Protein 7RGE (pdb70)

Foldseek 3Di:
DADADDPVRLVVCLVPLVPDALLVLVVVPVVPDPQEAAEDLQALLSLLNLVSCLVDPAHEYEHQCALQFDPLSVVLVVVCCPPRVGNYHYFYQPPDDHPVSVCVVPNPPCCPVPVVVSCCRRPVVRVVVVCVVSVHHEYEYSDEDDCQDGQWDADVPPRYIYGYSRNHDDPVVSVVSCVVVVGDGRCVVVVVFDDGDGPVDGD

Organism: Candidozyma auris (NCBI:txid498019)

Secondary structure (DSSP, 8-state):
------HHHHHHHHHHGGGS-HHHHHHHHHHH-SSEEEE----HHHHHHHHHHHHSS---EEEE--S-B-HHHHHHHHHHHHHT---EEEE-STT--SHHHHHHHH-TTHHHH-HHHHHIIIIIHHHHHHHHHTT--EEE----------SEEE-TTT-PEEE-TTTT--HHHHHHHHHHTT----GGGGGT-SS--BTTS--

Radius of gyration: 17.3 Å; Cα contacts (8 Å, |Δi|>4): 300; chains: 1; bounding box: 38×50×32 Å

Solvent-accessible surface area: 10874 Å² total; per-residue (Å²): 123,69,54,111,32,59,112,137,85,17,74,112,15,37,169,49,3,60,144,56,46,12,80,78,0,5,145,57,0,37,128,57,13,67,70,20,24,1,29,20,55,4,37,17,14,4,0,0,0,6,5,3,7,57,130,70,128,116,14,46,0,3,3,26,12,0,13,2,14,21,90,49,2,56,62,3,17,148,110,0,46,68,74,43,143,33,74,44,47,73,24,66,3,129,69,5,116,29,54,116,84,2,25,180,122,52,35,116,40,10,50,136,87,61,86,114,70,10,69,90,28,0,103,80,12,0,27,103,48,0,44,174,114,38,36,9,6,0,1,0,12,27,103,60,105,116,167,143,38,49,0,3,49,63,46,151,88,52,21,4,0,60,0,0,1,0,38,55,36,56,48,71,79,0,62,48,24,3,95,142,53,88,5,32,66,5,101,8,28,95,136,53,69,130,84,38,31,17,114,38,72,26,194

InterPro domains:
  IPR002500 Phosphoadenosine phosphosulphate reductase domain [PF01507] (35-207)
  IPR004511 Phosphoadenosine phosphosulphate/adenosine 5'-phosphosulphate reductase [MF_00063] (3-232)
  IPR004511 Phosphoadenosine phosphosulphate/adenosine 5'-phosphosulphate reductase [NF002537] (5-233)
  IPR004511 Phosphoadenosine phosphosulphate/adenosine 5'-phosphosulphate reductase [PIRSF000857] (5-233)
  IPR004511 Phosphoadenosine phosphosulphate/adenosine 5'-phosphosulphate reductase [TIGR00434] (21-232)
  IPR011800 Phosphoadenosine phosphosulphate reductase CysH [TIGR02057] (10-231)
  IPR014729 Rossmann-like alpha/beta/alpha sandwich fold [G3DSA:3.40.50.620] (1-244)

Sequence (203 aa):
GSISLSQEHIDHLNKTLVELSPQEVLRWAVVTFPNLYQTTAFGLTGLVILDMISKTKPVDLIFIDTLHHFPQTYDLVRKVAAAYQPTLHIYKPKGVESEEEFAKKHGDSLWESNDDLYDFLVKVEPAQRAYKELGVNAVLTGRRKSQALPVIEVEESSGIIKINPLWNWDFAQVKAYITENAVPYNELLDLGYKSIGDWHSTV

CATH classification: 3.40.50.620

B-factor: mean 70.8, std 20.08, range [37.12, 166.94]

Nearest PDB structures (foldseek):
  7rge-assembly1_A  TM=1.005E+00  e=1.187E-44  Candidozyma auris
  6vpu-assembly8_H  TM=8.986E-01  e=2.239E-17  Vibrio vulnificus CMCP6
  6vpu-assembly7_G  TM=8.875E-01  e=1.969E-17  Vibrio vulnificus CMCP6
  6vpu-assembly12_D  TM=8.723E-01  e=5.865E-17  Vibrio vulnificus CMCP6
  4bwv-assembly1_B  TM=8.629E-01  e=2.119E-16  Physcomitrium patens

Structure (mmCIF, N/CA/C/O backbone):
data_7RGE
#
_entry.id   7RGE
#
_cell.length_a   109.508
_cell.length_b   132.000
_cell.length_c   44.617
_cell.angle_alpha   90.000
_cell.angle_beta   90.000
_cell.angle_gamma   90.000
#
_symmetry.space_group_name_H-M   'C 2 2 21'
#
loop_
_entity.id
_entity.type
_entity.pdbx_description
1 polymer "3'-phosphoadenylylsulfate reductase"
2 non-polymer GLYCEROL
3 non-polymer 'PHOSPHATE ION'
4 water water
#
loop_
_atom_site.group_PDB
_atom_site.id
_atom_site.type_symbol
_atom_site.label_atom_id
_atom_site.label_alt_id
_atom_site.label_comp_id
_atom_site.label_asym_id
_atom_site.label_entity_id
_atom_site.label_seq_id
_atom_site.pdbx_PDB_ins_code
_atom_site.Cartn_x
_atom_site.Cartn_y
_atom_site.Cartn_z
_atom_site.occupancy
_atom_site.B_iso_or_equiv
_atom_site.auth_seq_id
_atom_site.auth_comp_id
_atom_site.auth_asym_id
_atom_site.auth_atom_id
_atom_site.pdbx_PDB_model_num
ATOM 1 N N . GLY A 1 1 ? -51.00300 -11.86000 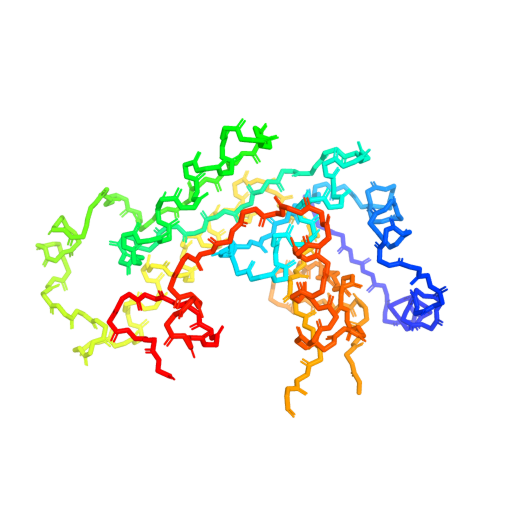6.11200 1.000 110.23417 0 GLY A N 1
ATOM 2 C CA . GLY A 1 1 ? -51.06500 -10.65100 5.31000 1.000 103.94622 0 GLY A CA 1
ATOM 3 C C . GLY A 1 1 ? -50.06600 -10.60200 4.16800 1.000 107.85719 0 GLY A C 1
ATOM 4 O O . GLY A 1 1 ? -49.01100 -11.23900 4.22200 1.000 106.85205 0 GLY A O 1
ATOM 5 N N . SER A 1 2 ? -50.39600 -9.83700 3.13100 1.000 108.00707 1 SER A N 1
ATOM 6 C CA . SER A 1 2 ? -49.55000 -9.69900 1.95700 1.000 95.93304 1 SER A CA 1
ATOM 7 C C . SER A 1 2 ? -49.34900 -8.21600 1.66400 1.000 92.95240 1 SER A C 1
ATOM 8 O O . SER A 1 2 ? -50.17100 -7.37000 2.03100 1.000 93.41800 1 SER A O 1
ATOM 11 N N . ILE A 1 3 ? -48.23800 -7.90100 1.00100 1.000 90.89883 2 ILE A N 1
ATOM 12 C CA . ILE A 1 3 ? -47.79800 -6.52100 0.83000 1.000 82.04672 2 ILE A CA 1
ATOM 13 C C . ILE A 1 3 ? -48.22700 -6.01600 -0.53800 1.000 74.16497 2 ILE A C 1
ATOM 14 O O . ILE A 1 3 ? -47.96000 -6.65500 -1.56100 1.000 88.34039 2 ILE A O 1
ATOM 19 N N . SER A 1 4 ? -48.88900 -4.86400 -0.55300 1.000 73.92585 3 SER A N 1
ATOM 20 C CA . SER A 1 4 ? -49.43100 -4.26700 -1.76600 1.000 90.75123 3 SER A CA 1
ATOM 21 C C . SER A 1 4 ? -48.69600 -2.96600 -2.05000 1.000 96.33147 3 SER A C 1
ATOM 22 O O . SER A 1 4 ? -48.65000 -2.07200 -1.19500 1.000 89.90991 3 SER A O 1
ATOM 25 N N . LEU A 1 5 ? -48.13100 -2.86300 -3.24800 1.000 99.08313 4 LEU A N 1
ATOM 26 C CA . LEU A 1 5 ? -47.42800 -1.67000 -3.69500 1.000 88.54314 4 LEU A CA 1
ATOM 27 C C . LEU A 1 5 ? -48.33000 -0.89300 -4.64300 1.000 83.20992 4 LEU A C 1
ATOM 28 O O . LEU A 1 5 ? -48.94000 -1.48100 -5.54300 1.000 92.97759 4 LEU A O 1
ATOM 33 N N . SER A 1 6 ? -48.42400 0.41700 -4.43600 1.000 94.07835 5 SER A N 1
ATOM 34 C CA . SER A 1 6 ? -49.16500 1.25200 -5.36900 1.000 95.84033 5 SER A CA 1
ATOM 35 C C . SER A 1 6 ? -48.46500 1.26700 -6.72200 1.000 99.86240 5 SER A C 1
ATOM 36 O O . SER A 1 6 ? -47.23900 1.15300 -6.81400 1.000 90.82406 5 SER A O 1
ATOM 39 N N . GLN A 1 7 ? -49.26500 1.40000 -7.78400 1.000 96.17081 6 GLN A N 1
ATOM 40 C CA . GLN A 1 7 ? -48.71000 1.38100 -9.13300 1.000 104.53020 6 GLN A CA 1
ATOM 41 C C . GLN A 1 7 ? -47.73300 2.53100 -9.34100 1.000 101.34657 6 GLN A C 1
ATOM 42 O O . GLN A 1 7 ? -46.68000 2.35700 -9.96900 1.000 96.55540 6 GLN A O 1
ATOM 48 N N . GLU A 1 8 ? -48.05900 3.71400 -8.81300 1.000 104.21409 7 GLU A N 1
ATOM 49 C CA . GLU A 1 8 ? -47.11500 4.82500 -8.85600 1.000 103.63929 7 GLU A CA 1
ATOM 50 C C . GLU A 1 8 ? -45.84500 4.51000 -8.07300 1.000 103.98781 7 GLU A C 1
ATOM 51 O O . GLU A 1 8 ? -44.77600 5.04800 -8.38400 1.000 99.61137 7 GLU A O 1
ATOM 57 N N . HIS A 1 9 ? -45.93800 3.64000 -7.06400 1.000 100.41272 8 HIS A N 1
ATOM 58 C CA . HIS A 1 9 ? -44.76500 3.25100 -6.28800 1.000 83.93881 8 HIS A CA 1
ATOM 59 C C . HIS A 1 9 ? -43.92900 2.21200 -7.02700 1.000 90.13716 8 HIS A C 1
ATOM 60 O O . HIS A 1 9 ? -42.69500 2.28300 -7.01500 1.000 82.08026 8 HIS A O 1
ATOM 67 N N . ILE A 1 10 ? -44.58300 1.24400 -7.67600 1.000 81.83388 9 ILE A N 1
ATOM 68 C CA . ILE A 1 10 ? -43.86000 0.28700 -8.51100 1.000 84.03036 9 ILE A CA 1
ATOM 69 C C . ILE A 1 10 ? -43.08500 1.01800 -9.60000 1.000 87.56848 9 ILE A C 1
ATOM 70 O O . ILE A 1 10 ? -41.95500 0.64600 -9.94200 1.000 77.60773 9 ILE A O 1
ATOM 75 N N . ASP A 1 11 ? -43.67400 2.08500 -10.14400 1.000 80.37629 10 ASP A N 1
ATOM 76 C CA . ASP A 1 11 ? -43.03500 2.81100 -11.23600 1.000 81.42525 10 ASP A CA 1
ATOM 77 C C . ASP A 1 11 ? -41.78500 3.54300 -10.76600 1.000 89.17459 10 ASP A C 1
ATOM 78 O O . ASP A 1 11 ? -40.78900 3.60800 -11.49600 1.000 85.42674 10 ASP A O 1
ATOM 83 N N . HIS A 1 12 ? -41.81800 4.10500 -9.55300 1.000 91.76181 11 HIS A N 1
ATOM 84 C CA . HIS A 1 12 ? -40.64200 4.79500 -9.03300 1.000 79.31627 11 HIS A CA 1
ATOM 85 C C . HIS A 1 12 ? -39.47400 3.83700 -8.83800 1.000 74.95330 11 HIS A C 1
ATOM 86 O O . HIS A 1 12 ? -38.32700 4.17400 -9.15500 1.000 80.74269 11 HIS A O 1
ATOM 93 N N . LEU A 1 13 ? -39.74300 2.63900 -8.31100 1.000 74.15021 12 LEU A N 1
ATOM 94 C CA . LEU A 1 13 ? -38.66200 1.69500 -8.04200 1.000 74.83651 12 LEU A CA 1
ATOM 95 C C . LEU A 1 13 ? -37.99100 1.23000 -9.32900 1.000 81.34377 12 LEU A C 1
ATOM 96 O O . LEU A 1 13 ? -36.76300 1.09600 -9.37900 1.000 77.74580 12 LEU A O 1
ATOM 101 N N . ASN A 1 14 ? -38.77100 0.98400 -10.38500 1.000 81.17618 13 ASN A N 1
ATOM 102 C CA . ASN A 1 14 ? -38.18100 0.55000 -11.64700 1.000 83.41414 13 ASN A CA 1
ATOM 103 C C . ASN A 1 14 ? -37.31800 1.62000 -12.30500 1.000 80.20593 13 ASN A C 1
ATOM 104 O O . ASN A 1 14 ? -36.54500 1.29500 -13.21200 1.000 92.39542 13 ASN A O 1
ATOM 109 N N . LYS A 1 15 ? -37.41500 2.87600 -11.87500 1.000 79.24197 14 LYS A N 1
ATOM 110 C CA . LYS A 1 15 ? -36.52900 3.90200 -12.40700 1.000 81.93823 14 LYS A CA 1
ATOM 111 C C . LYS A 1 15 ? -35.25200 4.05100 -11.59100 1.000 88.81601 14 LYS A C 1
ATOM 112 O O . LYS A 1 15 ? -34.20700 4.39600 -12.15200 1.000 98.60086 14 LYS A O 1
ATOM 118 N N . THR A 1 16 ? -35.30300 3.78600 -10.28600 1.000 77.98671 15 THR A N 1
ATOM 119 C CA . THR A 1 16 ? -34.12400 3.92300 -9.43900 1.000 77.05828 15 THR A CA 1
ATOM 120 C C . THR A 1 16 ? -33.34200 2.62700 -9.27600 1.000 76.69508 15 THR A C 1
ATOM 121 O O . THR A 1 16 ? -32.11700 2.67500 -9.11600 1.000 86.84559 15 THR A O 1
ATOM 125 N N . LEU A 1 17 ? -34.01100 1.47200 -9.30700 1.000 66.39705 16 LEU A N 1
ATOM 126 C CA . LEU A 1 17 ? -33.32500 0.21300 -9.04200 1.000 77.22514 16 LEU A CA 1
ATOM 127 C C . LEU A 1 17 ? -32.40800 -0.19900 -10.18600 1.000 75.83036 16 LEU A C 1
ATOM 128 O O . LEU A 1 17 ? -31.52700 -1.04200 -9.98400 1.000 71.64886 16 LEU A O 1
ATOM 133 N N . VAL A 1 18 ? -32.58800 0.38000 -11.37400 1.000 70.63191 17 VAL A N 1
ATOM 134 C CA . VAL A 1 18 ? -31.74200 0.03300 -12.51100 1.000 79.39718 17 VAL A CA 1
ATOM 135 C C . VAL A 1 18 ? -30.35100 0.64300 -12.40100 1.000 81.09526 17 VAL A C 1
ATOM 136 O O . VAL A 1 18 ? -29.43700 0.21500 -13.11700 1.000 86.69869 17 VAL A O 1
ATOM 140 N N . GLU A 1 19 ? -30.16100 1.63500 -11.53100 1.000 79.75749 18 GLU A N 1
ATOM 141 C CA . GLU A 1 19 ? -28.83700 2.20200 -11.30800 1.000 84.84653 18 GLU A CA 1
ATOM 142 C C . GLU A 1 19 ? -28.00900 1.40300 -10.31500 1.000 81.27779 18 GLU A C 1
ATOM 143 O O . GLU A 1 19 ? -26.85300 1.76300 -10.06900 1.000 86.52605 18 GLU A O 1
ATOM 149 N N . LEU A 1 20 ? -28.55700 0.33800 -9.74200 1.000 75.87667 19 LEU A N 1
ATOM 150 C CA . LEU A 1 20 ? -27.84500 -0.43400 -8.73900 1.000 80.06918 19 LEU A CA 1
ATOM 151 C C . LEU A 1 20 ? -27.26000 -1.70200 -9.34100 1.000 79.94530 19 LEU A C 1
ATOM 152 O O . LEU A 1 20 ? -27.82000 -2.29600 -10.26700 1.000 77.17789 19 LEU A O 1
ATOM 157 N N . SER A 1 21 ? -26.11800 -2.10600 -8.79400 1.000 81.58371 20 SER A N 1
ATOM 158 C CA . SER A 1 21 ? -25.62000 -3.44700 -9.01600 1.000 75.14310 20 SER A CA 1
ATOM 159 C C . SER A 1 21 ? -26.65700 -4.45900 -8.53100 1.000 77.38032 20 SER A C 1
ATOM 160 O O . SER A 1 21 ? -27.46800 -4.15400 -7.65000 1.000 75.06853 20 SER A O 1
ATOM 163 N N . PRO A 1 22 ? -26.67600 -5.66100 -9.10900 1.000 71.65067 21 PRO A N 1
ATOM 164 C CA . PRO A 1 22 ? -27.53800 -6.71700 -8.55200 1.000 69.79765 21 PRO A CA 1
ATOM 165 C C . PRO A 1 22 ? -27.26800 -6.98500 -7.08500 1.000 72.36754 21 PRO A C 1
ATOM 166 O O . PRO A 1 22 ? -28.19800 -7.32100 -6.34100 1.000 74.27395 21 PRO A O 1
ATOM 170 N N . GLN A 1 23 ? -26.01400 -6.84400 -6.64600 1.000 71.71920 22 GLN A N 1
ATOM 171 C CA . GLN A 1 23 ? -25.70500 -7.00500 -5.23000 1.000 73.64181 22 GLN A CA 1
ATOM 172 C C . GLN A 1 23 ? -26.42300 -5.95500 -4.39100 1.000 68.01487 22 GLN A C 1
ATOM 173 O O . GLN A 1 23 ? -26.89100 -6.24700 -3.28300 1.000 65.88379 22 GLN A O 1
ATOM 179 N N . GLU A 1 24 ? -26.51800 -4.72400 -4.90400 1.000 75.36115 23 GLU A N 1
ATOM 180 C CA . GLU A 1 24 ? -27.22700 -3.67700 -4.17800 1.000 69.76719 23 GLU A CA 1
ATOM 181 C C . GLU A 1 24 ? -28.73600 -3.88100 -4.23000 1.000 67.87625 23 GLU A C 1
ATOM 182 O O . GLU A 1 24 ? -29.44000 -3.53100 -3.27700 1.000 72.95875 23 GLU A O 1
ATOM 188 N N . VAL A 1 25 ? -29.24800 -4.44500 -5.32300 1.000 70.75990 24 VAL A N 1
ATOM 189 C CA . VAL A 1 25 ? -30.66800 -4.77400 -5.39400 1.000 64.85243 24 VAL A CA 1
ATOM 190 C C . VAL A 1 25 ? -31.02000 -5.83000 -4.35200 1.000 69.84877 24 VAL A C 1
ATOM 191 O O . VAL A 1 25 ? -32.09600 -5.78800 -3.74200 1.000 67.22731 24 VAL A O 1
ATOM 195 N N . LEU A 1 26 ? -30.10800 -6.77700 -4.11000 1.000 66.08725 25 LEU A N 1
ATOM 196 C CA . LEU A 1 26 ? -30.37300 -7.83700 -3.14100 1.000 66.10954 25 LEU A CA 1
ATOM 197 C C . LEU A 1 26 ? -30.40400 -7.29200 -1.71700 1.000 61.92639 25 L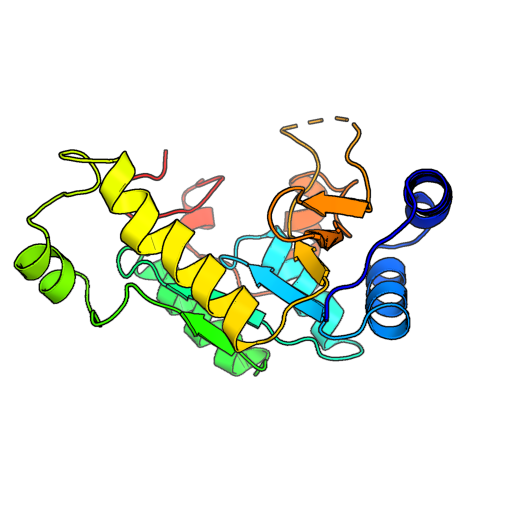EU A C 1
ATOM 198 O O . LEU A 1 26 ? -31.33300 -7.58400 -0.95300 1.000 64.89650 25 LEU A O 1
ATOM 203 N N . ARG A 1 27 ? -29.39100 -6.50300 -1.33600 1.000 61.65705 26 ARG A N 1
ATOM 204 C CA . ARG A 1 27 ? -29.40200 -5.86300 -0.02300 1.000 60.47151 26 ARG A CA 1
ATOM 205 C C . ARG A 1 27 ? -30.65600 -5.01900 0.16200 1.000 64.84408 26 ARG A C 1
ATOM 206 O O . ARG A 1 27 ? -31.26900 -5.02800 1.23600 1.000 65.57151 26 ARG A O 1
ATOM 214 N N . TRP A 1 28 ? -31.05700 -4.29100 -0.88400 1.000 63.69984 27 TRP A N 1
ATOM 215 C CA . TRP A 1 28 ? -32.25600 -3.46300 -0.80100 1.000 65.77048 27 TRP A CA 1
ATOM 216 C C . TRP A 1 28 ? -33.50500 -4.31400 -0.60900 1.000 61.94012 27 TRP A C 1
ATOM 217 O O . TRP A 1 28 ? -34.39600 -3.95200 0.16400 1.000 67.88430 27 TRP A O 1
ATOM 228 N N . ALA A 1 29 ? -33.58700 -5.45100 -1.30400 1.000 62.27899 28 ALA A N 1
ATOM 229 C CA . ALA A 1 29 ? -34.76500 -6.30300 -1.18300 1.000 66.88407 28 ALA A CA 1
ATOM 230 C C . ALA A 1 29 ? -34.89600 -6.86900 0.22500 1.000 61.07859 28 ALA A C 1
ATOM 231 O O . ALA A 1 29 ? -36.00100 -6.93400 0.77400 1.000 58.99430 28 ALA A O 1
ATOM 233 N N . VAL A 1 30 ? -33.77800 -7.27400 0.82900 1.000 61.64196 29 VAL A N 1
ATOM 234 C CA . VAL A 1 30 ? -33.82300 -7.85300 2.16800 1.000 69.24394 29 VAL A CA 1
ATOM 235 C C . VAL A 1 30 ? -34.24000 -6.80400 3.19100 1.000 64.76726 29 VAL A C 1
ATOM 236 O O . VAL A 1 30 ? -35.03700 -7.07900 4.09500 1.000 71.04353 29 VAL A O 1
ATOM 240 N N . VAL A 1 31 ? -33.71600 -5.58600 3.06200 1.000 61.59240 30 VAL A N 1
ATOM 241 C CA . VAL A 1 31 ? -34.12500 -4.50400 3.95100 1.000 58.31427 30 VAL A CA 1
ATOM 242 C C . VAL A 1 31 ? -35.59800 -4.16700 3.74200 1.000 62.39390 30 VAL A C 1
ATOM 243 O O . VAL A 1 31 ? -36.34100 -3.92900 4.69900 1.000 72.08365 30 VAL A O 1
ATOM 247 N N . THR A 1 32 ? -36.05800 -4.18200 2.49900 1.000 64.48735 31 THR A N 1
ATOM 248 C CA . THR A 1 32 ? -37.36800 -3.61500 2.21100 1.000 67.47354 31 THR A CA 1
ATOM 249 C C . THR A 1 32 ? -38.52300 -4.57400 2.48300 1.000 65.59908 31 THR A C 1
ATOM 250 O O . THR A 1 32 ? -39.58900 -4.12700 2.92500 1.000 62.90737 31 THR A O 1
ATOM 254 N N . PHE A 1 33 ? -38.35400 -5.87600 2.26100 1.000 65.09114 32 PHE A N 1
ATOM 255 C CA . PHE A 1 33 ? -39.51300 -6.74900 2.21800 1.000 65.66953 32 PHE A CA 1
ATOM 256 C C . PHE A 1 33 ? -39.45200 -7.84900 3.26900 1.000 67.42870 32 PHE A C 1
ATOM 257 O O . PHE A 1 33 ? -38.42600 -8.53500 3.39200 1.000 59.15321 32 PHE A O 1
ATOM 265 N N . PRO A 1 34 ? -40.52200 -8.05500 4.03000 1.000 59.71871 33 PRO A N 1
ATOM 266 C CA . PRO A 1 34 ? -40.62700 -9.25000 4.86500 1.000 65.05514 33 PRO A CA 1
ATOM 267 C C . PRO A 1 34 ? -41.05300 -10.45600 4.04300 1.000 67.68473 33 PRO A C 1
ATOM 268 O O . PRO A 1 34 ? -41.64800 -10.33500 2.97100 1.000 58.45317 33 PRO A O 1
ATOM 272 N N . ASN A 1 35 ? -40.73900 -11.63600 4.57900 1.000 62.90342 34 ASN A N 1
ATOM 273 C CA . ASN A 1 35 ? -41.10400 -12.90400 3.95300 1.000 62.64287 34 ASN A CA 1
ATOM 274 C C . ASN A 1 35 ? -40.60000 -12.95600 2.51100 1.000 64.93438 34 ASN A C 1
ATOM 275 O O . ASN A 1 35 ? -41.35700 -13.18500 1.56300 1.000 65.04809 34 ASN A O 1
ATOM 280 N N . LEU A 1 36 ? -39.30100 -12.71400 2.35700 1.000 68.50508 35 LEU A N 1
ATOM 281 C CA . LEU A 1 36 ? -38.62500 -12.71500 1.07000 1.000 59.21029 35 LEU A CA 1
ATOM 282 C C . LEU A 1 36 ? -37.92500 -14.05100 0.86100 1.000 64.75659 35 LEU A C 1
ATOM 283 O O . LEU A 1 36 ? -37.29300 -14.58300 1.77900 1.000 58.85319 35 LEU A O 1
ATOM 288 N N . TYR A 1 37 ? -38.04400 -14.59300 -0.34700 1.000 57.69026 36 TYR A N 1
ATOM 289 C CA . TYR A 1 37 ? -37.50800 -15.91100 -0.64800 1.000 60.66415 36 TYR A CA 1
ATOM 290 C C . TYR A 1 37 ? -36.91300 -15.89300 -2.04600 1.000 59.58918 36 TYR A C 1
ATOM 291 O O . TYR A 1 37 ? -37.29700 -15.07800 -2.88800 1.000 61.03833 36 TYR A O 1
ATOM 300 N N . GLN A 1 38 ? -35.96100 -16.78700 -2.29000 1.000 53.24147 37 GLN A N 1
ATOM 301 C CA . GLN A 1 38 ? -35.44900 -17.00700 -3.63500 1.000 56.72859 37 GLN A CA 1
ATOM 302 C C . GLN A 1 38 ? -36.09100 -18.26600 -4.19900 1.000 57.76840 37 GLN A C 1
ATOM 303 O O . GLN A 1 38 ? -36.01000 -19.34000 -3.59000 1.000 57.73446 37 GLN A O 1
ATOM 309 N N . THR A 1 39 ? -36.74700 -18.12200 -5.34500 1.000 55.96400 38 THR A N 1
ATOM 310 C CA . THR A 1 39 ? -37.34000 -19.23800 -6.06700 1.000 55.77629 38 THR A CA 1
ATOM 311 C C . THR A 1 39 ? -36.41900 -19.59000 -7.22700 1.000 49.06682 38 THR A C 1
ATOM 312 O O . THR A 1 39 ? -36.09200 -18.72500 -8.04800 1.000 53.38189 38 THR A O 1
ATOM 316 N N . THR A 1 40 ? -35.99700 -20.85000 -7.29300 1.000 52.34586 39 THR A N 1
ATOM 317 C CA . THR A 1 40 ? -35.04100 -21.24800 -8.31200 1.000 54.64208 39 THR A CA 1
ATOM 318 C C . THR A 1 40 ? -35.19600 -22.72500 -8.63600 1.000 52.01279 39 THR A C 1
ATOM 319 O O . THR A 1 40 ? -35.56600 -23.53400 -7.78200 1.000 52.68072 39 THR A O 1
ATOM 323 N N . ALA A 1 41 ? -34.92200 -23.05700 -9.89600 1.000 52.35368 40 ALA A N 1
ATOM 324 C CA . ALA A 1 41 ? -34.68200 -24.42400 -10.33300 1.000 68.80019 40 ALA A CA 1
ATOM 325 C C . ALA A 1 41 ? -33.19300 -24.70500 -10.48800 1.000 62.28846 40 ALA A C 1
ATOM 326 O O . ALA A 1 41 ? -32.81400 -25.67300 -11.15500 1.000 62.76687 40 ALA A O 1
ATOM 328 N N . PHE A 1 42 ? -32.35200 -23.85000 -9.90300 1.000 60.64039 41 PHE A N 1
ATOM 329 C CA . PHE A 1 42 ? -30.89800 -23.97800 -9.94100 1.000 53.06469 41 PHE A CA 1
ATOM 330 C C . PHE A 1 42 ? -30.35500 -23.93100 -11.36400 1.000 57.00340 41 PHE A C 1
ATOM 331 O O . PHE A 1 42 ? -29.36000 -24.58600 -11.68700 1.000 48.31706 41 PHE A O 1
ATOM 339 N N . GLY A 1 43 ? -30.99900 -23.14100 -12.21700 1.000 50.52774 42 GLY A N 1
ATOM 340 C CA . GLY A 1 43 ? -30.38700 -22.71700 -13.45600 1.000 44.45740 42 GLY A CA 1
ATOM 341 C C . GLY A 1 43 ? -29.24100 -21.76400 -13.17400 1.000 52.97892 42 GLY A C 1
ATOM 342 O O . GLY A 1 43 ? -28.91600 -21.43800 -12.03300 1.000 57.08853 42 GLY A O 1
ATOM 343 N N . LEU A 1 44 ? -28.62000 -21.29500 -14.25500 1.000 50.30328 43 LEU A N 1
ATOM 344 C CA . LEU A 1 44 ? -27.39100 -20.52000 -14.11000 1.000 57.05937 43 LEU A CA 1
ATOM 345 C C . LEU A 1 44 ? -27.63500 -19.19800 -13.38800 1.000 66.99037 43 LEU A C 1
ATOM 346 O O . LEU A 1 44 ? -26.83600 -18.79700 -12.53300 1.000 65.13472 43 LEU A O 1
ATOM 351 N N . THR A 1 45 ? -28.73800 -18.51300 -13.70300 1.000 65.18749 44 THR A N 1
ATOM 352 C CA . THR A 1 45 ? -29.00800 -17.22400 -13.06900 1.000 59.99935 44 THR A CA 1
ATOM 353 C C . THR A 1 45 ? -29.34200 -17.38900 -11.59100 1.000 62.08474 44 THR A C 1
ATOM 354 O O . THR A 1 45 ? -28.94400 -16.56200 -10.76300 1.000 62.53416 44 THR A O 1
ATOM 358 N N . GLY A 1 46 ? -30.07300 -18.44900 -11.24000 1.000 60.84826 45 GLY A N 1
ATOM 359 C CA . GLY A 1 46 ? -30.33500 -18.72000 -9.83800 1.000 49.74093 45 GLY A CA 1
ATOM 360 C C . GLY A 1 46 ? -29.07300 -18.99100 -9.04800 1.000 58.37692 45 GLY A C 1
ATOM 361 O O . GLY A 1 46 ? -28.98100 -18.62000 -7.87400 1.000 56.45194 45 GLY A O 1
ATOM 362 N N . LEU A 1 47 ? -28.08200 -19.63000 -9.67300 1.000 60.86632 46 LEU A N 1
ATOM 363 C CA . LEU A 1 47 ? -26.82800 -19.90300 -8.97900 1.000 52.66318 46 LEU A CA 1
ATOM 364 C C . LEU A 1 47 ? -26.02800 -18.62500 -8.77300 1.000 56.38940 46 LEU A C 1
ATOM 365 O O . LEU A 1 47 ? -25.35000 -18.46700 -7.75000 1.000 62.96019 46 LEU A O 1
ATOM 370 N N . VAL A 1 48 ? -26.08400 -17.70800 -9.74100 1.000 56.77126 47 VAL A N 1
ATOM 371 C CA . VAL A 1 48 ? -25.43200 -16.41200 -9.58200 1.000 55.79936 47 VAL A CA 1
ATOM 372 C C . VAL A 1 48 ? -26.02800 -15.66400 -8.39400 1.000 58.98000 47 VAL A C 1
ATOM 373 O O . VAL A 1 48 ? -25.30700 -15.17100 -7.51900 1.000 58.80955 47 VAL A O 1
ATOM 377 N N . ILE A 1 49 ? -27.35700 -15.58500 -8.34300 1.000 56.48553 48 ILE A N 1
ATOM 378 C CA . ILE A 1 49 ? -28.02900 -14.90000 -7.24300 1.000 54.26336 48 ILE A CA 1
ATOM 379 C C . ILE A 1 49 ? -27.73100 -15.58900 -5.91600 1.000 60.52047 48 ILE A C 1
ATOM 380 O O . ILE A 1 49 ? -27.44600 -14.92600 -4.90900 1.000 60.01371 48 ILE A O 1
ATOM 385 N N . LEU A 1 50 ? -27.78600 -16.92500 -5.89300 1.000 56.20216 49 LEU A N 1
ATOM 386 C CA . LEU A 1 50 ? -27.49700 -17.66000 -4.66400 1.000 50.49084 49 LEU A CA 1
ATOM 387 C C . LEU A 1 50 ? -26.08200 -17.37300 -4.17100 1.000 59.92840 49 LEU A C 1
ATOM 388 O O . LEU A 1 50 ? -25.86100 -17.16000 -2.97300 1.000 63.16597 49 LEU A O 1
ATOM 393 N N . ASP A 1 51 ? -25.11000 -17.34600 -5.08800 1.000 52.23071 50 ASP A N 1
ATOM 394 C CA . ASP A 1 51 ? -23.73400 -17.03900 -4.70500 1.000 56.75257 50 ASP A CA 1
ATOM 395 C C . ASP A 1 51 ? -23.60800 -15.61900 -4.16400 1.000 61.23472 50 ASP A C 1
ATOM 396 O O . ASP A 1 51 ? -22.92000 -15.39100 -3.16200 1.000 70.55085 50 ASP A O 1
ATOM 401 N N . MET A 1 52 ? -24.24900 -14.64900 -4.82400 1.000 57.47447 51 MET A N 1
ATOM 402 C CA . MET A 1 52 ? -24.25800 -13.28200 -4.30900 1.000 63.41185 51 MET A CA 1
ATOM 403 C C . MET A 1 52 ? -24.88600 -13.21700 -2.92300 1.000 62.46266 51 MET A C 1
ATOM 404 O O . MET A 1 52 ? -24.36800 -12.54000 -2.02900 1.000 63.76660 51 MET A O 1
ATOM 409 N N . ILE A 1 53 ? -26.01300 -13.90600 -2.73200 1.000 68.87200 52 ILE A N 1
ATOM 410 C CA . ILE A 1 53 ? -26.67700 -13.91600 -1.43100 1.000 70.12120 52 ILE A CA 1
ATOM 411 C C . ILE A 1 53 ? -25.75300 -14.49700 -0.36800 1.000 65.10216 52 ILE A C 1
ATOM 412 O O . ILE A 1 53 ? -25.70900 -14.01500 0.77100 1.000 69.30004 52 ILE A O 1
ATOM 417 N N . SER A 1 54 ? -24.98000 -15.52600 -0.73100 1.000 70.86112 53 SER A N 1
ATOM 418 C CA . SER A 1 54 ? -24.09400 -16.17500 0.23000 1.000 62.90316 53 SER A CA 1
ATOM 419 C C . SER A 1 54 ? -23.04200 -15.21600 0.76900 1.000 65.18406 53 SER A C 1
ATOM 420 O O . SER A 1 54 ? -22.55600 -15.39600 1.89200 1.000 76.28336 53 SER A O 1
ATOM 423 N N . LYS A 1 55 ? -22.67700 -14.19800 -0.01000 1.000 75.38223 54 LYS A N 1
ATOM 424 C CA . LYS A 1 55 ? -21.67100 -13.24600 0.44000 1.000 79.23230 54 LYS A CA 1
ATOM 425 C C . LYS A 1 55 ? -22.21900 -12.29800 1.49900 1.000 82.64293 54 LYS A C 1
ATOM 426 O O . LYS A 1 55 ? -21.45000 -11.77600 2.31400 1.000 95.79137 54 LYS A O 1
ATOM 432 N N . THR A 1 56 ? -23.53300 -12.06800 1.51000 1.000 82.35037 55 THR A N 1
ATOM 433 C CA . THR A 1 56 ? -24.12300 -11.06900 2.39400 1.000 86.04257 55 THR A CA 1
ATOM 434 C C . THR A 1 56 ? -25.11300 -11.66900 3.38800 1.000 89.02456 55 THR A C 1
ATOM 435 O O . THR A 1 56 ? -24.72800 -12.37900 4.32300 1.000 83.32255 55 THR A O 1
ATOM 439 N N . LYS A 1 57 ? -26.39500 -11.37000 3.18700 1.000 84.23115 56 LYS A N 1
ATOM 440 C CA . LYS A 1 57 ? -27.46700 -11.71600 4.11000 1.000 87.23086 56 LYS A CA 1
ATOM 441 C C . LYS A 1 57 ? -28.23400 -12.90600 3.55500 1.000 72.66456 56 LYS A C 1
ATOM 442 O O . LYS A 1 57 ? -28.84100 -12.78000 2.48100 1.000 74.83275 56 LYS A O 1
ATOM 448 N N . PRO A 1 58 ? -28.25000 -14.05600 4.22600 1.000 74.04664 57 PRO A N 1
ATOM 449 C CA . PRO A 1 58 ? -28.87300 -15.24700 3.63400 1.000 77.32633 57 PRO A CA 1
ATOM 450 C C . PRO A 1 58 ? -30.37100 -15.07800 3.43200 1.000 63.73506 57 PRO A C 1
ATOM 451 O O . PRO A 1 58 ? -31.06200 -14.42100 4.21400 1.000 81.25306 57 PRO A O 1
ATOM 455 N N . VAL A 1 59 ? -30.86800 -15.68900 2.35700 1.000 64.38046 58 VAL A N 1
ATOM 456 C CA . VAL A 1 59 ? -32.28400 -15.67700 2.00500 1.000 64.40404 58 VAL A CA 1
ATOM 457 C C . VAL A 1 59 ? -32.71500 -17.11300 1.74000 1.000 62.98910 58 VAL A C 1
ATOM 458 O O . VAL A 1 59 ? -32.03500 -17.84400 1.01200 1.000 65.23398 58 VAL A O 1
ATOM 462 N N . ASP A 1 60 ? -33.84300 -17.51400 2.32300 1.000 59.66464 59 ASP A N 1
ATOM 463 C CA . ASP A 1 60 ? -34.32100 -18.88200 2.16300 1.000 50.84970 59 ASP A CA 1
ATOM 464 C C . ASP A 1 60 ? -34.60100 -19.20000 0.69700 1.000 51.39627 59 ASP A C 1
ATOM 465 O O . ASP A 1 60 ? -34.99300 -18.32800 -0.08200 1.000 51.68176 59 ASP A O 1
ATOM 470 N N . LEU A 1 61 ? -34.39000 -20.46200 0.32800 1.000 52.85237 60 LEU A N 1
ATOM 471 C CA . LEU A 1 61 ? -34.63200 -20.95300 -1.02200 1.000 50.05853 60 LEU A CA 1
ATOM 472 C C . LEU A 1 61 ? -35.93400 -21.74000 -1.07300 1.000 50.49725 60 LEU A C 1
ATOM 473 O O . LEU A 1 61 ? -36.27500 -22.46000 -0.13100 1.000 49.62258 60 LEU A O 1
ATOM 478 N N . ILE A 1 62 ? -36.65900 -21.59900 -2.17700 1.000 47.16277 61 ILE A N 1
ATOM 479 C CA . ILE A 1 62 ? -37.80000 -22.45100 -2.48900 1.000 54.14618 61 ILE A CA 1
ATOM 480 C C . ILE A 1 62 ? -37.46300 -23.22100 -3.75700 1.000 43.84192 61 ILE A C 1
ATOM 481 O O . ILE A 1 62 ? -37.10400 -22.61900 -4.77700 1.000 55.53624 61 ILE A O 1
ATOM 486 N N . PHE A 1 63 ? -37.56700 -24.54600 -3.69000 1.000 49.39284 62 PHE A N 1
ATOM 487 C CA . PHE A 1 63 ? -37.23300 -25.41800 -4.80700 1.000 43.38747 62 PHE A CA 1
ATOM 488 C C . PHE A 1 63 ? -38.37800 -26.39000 -5.04100 1.000 49.81402 62 PHE A C 1
ATOM 489 O O . PHE A 1 63 ? -38.79000 -27.10200 -4.12000 1.000 51.33676 62 PHE A O 1
ATOM 497 N N . ILE A 1 64 ? -38.89100 -26.41400 -6.26600 1.000 44.54360 63 ILE A N 1
ATOM 498 C CA . ILE A 1 64 ? -39.95800 -27.32400 -6.66100 1.000 45.15098 63 ILE A CA 1
ATOM 499 C C . ILE A 1 64 ? -39.31000 -28.55800 -7.27400 1.000 49.64943 63 ILE A C 1
ATOM 500 O O . ILE A 1 64 ? -38.77500 -28.50400 -8.38500 1.000 56.25951 63 ILE A O 1
ATOM 505 N N . ASP A 1 65 ? -39.34700 -29.67300 -6.54900 1.000 48.31953 64 ASP A N 1
ATOM 506 C CA . ASP A 1 65 ? -38.86700 -30.95200 -7.06100 1.000 41.37695 64 ASP A CA 1
ATOM 507 C C . ASP A 1 65 ? -40.04700 -31.65100 -7.73100 1.000 53.66528 64 ASP A C 1
ATOM 508 O O . ASP A 1 65 ? -40.95400 -32.14500 -7.05100 1.000 47.61854 64 ASP A O 1
ATOM 513 N N . THR A 1 66 ? -40.04500 -31.67100 -9.06400 1.000 49.33317 65 THR A N 1
ATOM 514 C CA . THR A 1 66 ? -41.11800 -32.27900 -9.84200 1.000 44.65516 65 THR A CA 1
ATOM 515 C C . THR A 1 66 ? -41.04500 -33.80000 -9.85600 1.000 50.47930 65 THR A C 1
ATOM 516 O O . THR A 1 66 ? -41.93900 -34.43900 -10.42200 1.000 45.48092 65 THR A O 1
ATOM 520 N N . LEU A 1 67 ? -40.00800 -34.38300 -9.25100 1.000 46.02405 66 LEU A N 1
ATOM 521 C CA . LEU A 1 67 ? -39.66000 -35.80200 -9.28100 1.000 51.91551 66 LEU A CA 1
ATOM 522 C C . LEU A 1 67 ? -39.22000 -36.25900 -10.66500 1.000 50.48031 66 LEU A C 1
ATOM 523 O O . LEU A 1 67 ? -38.92100 -37.44800 -10.84400 1.000 53.57380 66 LEU A O 1
ATOM 528 N N . HIS A 1 68 ? -39.16000 -35.35700 -11.64900 1.000 45.98006 67 HIS A N 1
ATOM 529 C CA . HIS A 1 68 ? -38.72200 -35.67400 -13.00200 1.000 54.35308 67 HIS A CA 1
ATOM 530 C C . HIS A 1 68 ? -37.53400 -34.80900 -13.42200 1.000 49.17396 67 HIS A C 1
ATOM 531 O O . HIS A 1 68 ? -37.30200 -34.59000 -14.61400 1.000 49.09590 67 HIS A O 1
ATOM 538 N N . HIS A 1 69 ? -36.77000 -34.31700 -12.45200 1.000 46.15467 68 HIS A N 1
ATOM 539 C CA . HIS A 1 69 ? -35.55300 -33.59000 -12.76800 1.000 48.60452 68 HIS A CA 1
ATOM 540 C C . HIS A 1 69 ? -34.50000 -34.53100 -13.34000 1.000 52.24618 68 HIS A C 1
ATOM 541 O O . HIS A 1 69 ? -34.52100 -35.74400 -13.10600 1.000 44.43771 68 HIS A O 1
ATOM 548 N N . PHE A 1 70 ? -33.57800 -33.95900 -14.10800 1.000 46.61262 69 PHE A N 1
ATOM 549 C CA . PHE A 1 70 ? -32.42100 -34.72100 -14.54400 1.000 43.34052 69 PHE A CA 1
ATOM 550 C C . PHE A 1 70 ? -31.66000 -35.23800 -13.32500 1.000 50.68563 69 PHE A C 1
ATOM 551 O O . PHE A 1 70 ? -31.63500 -34.57100 -12.28100 1.000 47.43148 69 PHE A O 1
ATOM 559 N N . PRO A 1 71 ? -31.04600 -36.42300 -13.40600 1.000 48.88669 70 PRO A N 1
ATOM 560 C CA . PRO A 1 71 ? -30.10300 -36.81700 -12.34600 1.000 48.04256 70 PRO A CA 1
ATOM 561 C C . PRO A 1 71 ? -29.02800 -35.76800 -12.11400 1.000 49.17263 70 PRO A C 1
ATOM 562 O O . PRO A 1 71 ? -28.62700 -35.52400 -10.96800 1.000 52.98365 70 PRO A O 1
ATOM 566 N N . GLN A 1 72 ? -28.57900 -35.11100 -13.18700 1.000 49.07725 71 GLN A N 1
ATOM 567 C CA . GLN A 1 72 ? -27.56300 -34.07500 -13.05700 1.000 43.59684 71 GLN A CA 1
ATOM 568 C C . GLN A 1 72 ? -28.07200 -32.88500 -12.25800 1.000 47.93815 71 GLN A C 1
ATOM 569 O O . GLN A 1 72 ? -27.27400 -32.16500 -11.64600 1.000 46.66107 71 GLN A O 1
ATOM 575 N N . THR A 1 73 ? -29.38700 -32.65600 -12.25700 1.000 37.11607 72 THR A N 1
ATOM 576 C CA . THR A 1 73 ? -29.94200 -31.56700 -11.46100 1.000 44.93211 72 THR A CA 1
ATOM 577 C C . THR A 1 73 ? -29.89000 -31.90100 -9.97500 1.000 49.22367 72 THR A C 1
ATOM 578 O O . THR A 1 73 ? -29.48300 -31.06800 -9.15400 1.000 48.04480 72 THR A O 1
ATOM 582 N N . TYR A 1 74 ? -30.30500 -33.12200 -9.61400 1.000 46.14181 73 TYR A N 1
ATOM 583 C CA . TYR A 1 74 ? -30.22600 -33.55800 -8.22400 1.000 46.98143 73 TYR A CA 1
ATOM 584 C C . TYR A 1 74 ? -28.78900 -33.55700 -7.72100 1.000 50.09962 73 TYR A C 1
ATOM 585 O O . TYR A 1 74 ? -28.54700 -33.28900 -6.53800 1.000 46.81863 73 TYR A O 1
ATOM 594 N N . ASP A 1 75 ? -27.82800 -33.86200 -8.59900 1.000 46.55556 74 ASP A N 1
ATOM 595 C CA . ASP A 1 75 ? -26.42200 -33.76300 -8.22100 1.000 52.28135 74 ASP A CA 1
ATOM 596 C C . ASP A 1 75 ? -26.06400 -32.33700 -7.81800 1.000 52.09244 74 ASP A C 1
ATOM 597 O O . ASP A 1 75 ? -25.33700 -32.12400 -6.84100 1.000 56.33941 74 ASP A O 1
ATOM 602 N N . LEU A 1 76 ? -26.57400 -31.34600 -8.55800 1.000 45.68462 75 LEU A N 1
ATOM 603 C CA . LEU A 1 76 ? -26.25500 -29.95100 -8.26700 1.000 44.64983 75 LEU A CA 1
ATOM 604 C C . LEU A 1 76 ? -26.87200 -29.50100 -6.95000 1.000 45.69607 75 LEU A C 1
ATOM 605 O O . LEU A 1 76 ? -26.24600 -28.75100 -6.19300 1.000 51.66033 75 LEU A O 1
ATOM 610 N N . VAL A 1 77 ? -28.10200 -29.93700 -6.66600 1.000 48.19965 76 VAL A N 1
ATOM 611 C CA . VAL A 1 77 ? -28.72700 -29.62400 -5.38200 1.000 42.38944 76 VAL A CA 1
ATOM 612 C C . VAL A 1 77 ? -27.86700 -30.15000 -4.23900 1.000 50.02522 76 VAL A C 1
ATOM 613 O O . VAL A 1 77 ? -27.63400 -29.45500 -3.24100 1.000 53.16916 76 VAL A O 1
ATOM 617 N N . ARG A 1 78 ? -27.38100 -31.38900 -4.37400 1.000 52.80086 77 ARG A N 1
ATOM 618 C CA . ARG A 1 78 ? -26.47900 -31.94900 -3.37400 1.000 55.00172 77 ARG A CA 1
ATOM 619 C C . ARG A 1 78 ? -25.21900 -31.10600 -3.23500 1.000 50.18054 77 ARG A C 1
ATOM 620 O O . ARG A 1 78 ? -24.74800 -30.85300 -2.12000 1.000 61.10285 77 ARG A O 1
ATOM 628 N N . LYS A 1 79 ? -24.65700 -30.66700 -4.36300 1.000 44.17677 78 LYS A N 1
ATOM 629 C CA . LYS A 1 79 ? -23.47100 -29.82000 -4.31600 1.000 55.69417 78 LYS A CA 1
ATOM 630 C C . LYS A 1 79 ? -23.77200 -28.48200 -3.65000 1.000 49.88978 78 LYS A C 1
ATOM 631 O O . LYS A 1 79 ? -22.93900 -27.94900 -2.91100 1.000 55.55624 78 LYS A O 1
ATOM 637 N N . VAL A 1 80 ? -24.95800 -27.92500 -3.89800 1.000 51.86270 79 VAL A N 1
ATOM 638 C CA . VAL A 1 80 ? -25.30400 -26.63100 -3.31600 1.000 51.54497 79 VAL A CA 1
ATOM 639 C C . VAL A 1 80 ? -25.53900 -26.76700 -1.81700 1.000 52.35885 79 VAL A C 1
ATOM 640 O O . VAL A 1 80 ? -25.16000 -25.89200 -1.03100 1.000 58.88308 79 VAL A O 1
ATOM 644 N N . ALA A 1 81 ? -26.17100 -27.86500 -1.39700 1.000 53.75570 80 ALA A N 1
ATOM 645 C CA . ALA A 1 81 ? -26.36900 -28.11300 0.02600 1.000 56.81589 80 ALA A CA 1
ATOM 646 C C . ALA A 1 81 ? -25.04600 -28.19200 0.77000 1.000 61.02866 80 ALA A C 1
ATOM 647 O O . ALA A 1 81 ? -24.97600 -27.83700 1.95000 1.000 59.70298 80 ALA A O 1
ATOM 649 N N . ALA A 1 82 ? -23.99000 -28.65300 0.10200 1.000 56.03078 81 ALA A N 1
ATOM 650 C CA . ALA A 1 82 ? -22.70200 -28.78600 0.76900 1.000 54.99731 81 ALA A CA 1
ATOM 651 C C . ALA A 1 82 ? -21.93700 -27.46800 0.77400 1.000 60.26947 81 ALA A C 1
ATOM 652 O O . ALA A 1 82 ? -21.46600 -27.02100 1.82600 1.000 65.85474 81 ALA A O 1
ATOM 654 N N . ALA A 1 83 ? -21.81700 -26.82600 -0.39100 1.000 63.56008 82 ALA A N 1
ATOM 655 C CA . ALA A 1 83 ? -20.95300 -25.65700 -0.51800 1.000 62.47862 82 ALA A CA 1
ATOM 656 C C . ALA A 1 83 ? -21.60400 -24.37900 -0.00800 1.000 63.89983 82 ALA A C 1
ATOM 657 O O . ALA A 1 83 ? -20.89600 -23.47200 0.44200 1.000 74.32625 82 ALA A O 1
ATOM 659 N N . TYR A 1 84 ? -22.92800 -24.27100 -0.08400 1.000 62.22548 83 TYR A N 1
ATOM 660 C CA . TYR A 1 84 ? -23.61800 -23.05600 0.32800 1.000 70.28494 83 TYR A CA 1
ATOM 661 C C . TYR A 1 84 ? -24.45300 -23.22700 1.58200 1.000 57.64830 83 TYR A C 1
ATOM 662 O O . TYR A 1 84 ? -24.67900 -22.24500 2.29400 1.000 56.85928 83 TYR A O 1
ATOM 671 N N . GLN A 1 85 ? -24.90300 -24.44600 1.86500 1.000 69.46925 84 GLN A N 1
ATOM 672 C CA . GLN A 1 85 ? -25.68300 -24.78900 3.04800 1.000 66.31672 84 GLN A CA 1
ATOM 673 C C . GLN A 1 85 ? -26.85000 -23.83300 3.26700 1.000 51.87992 84 GLN A C 1
ATOM 674 O O . GLN A 1 85 ? -27.05000 -23.35700 4.39200 1.000 63.60305 84 GLN A O 1
ATOM 680 N N . PRO A 1 86 ? -27.64900 -23.53600 2.24500 1.000 56.56549 85 PRO A N 1
ATOM 681 C CA . PRO A 1 86 ? -28.73300 -22.57000 2.42700 1.000 59.80301 85 PRO A CA 1
ATOM 682 C C . PRO A 1 86 ? -29.88400 -23.20600 3.18900 1.000 54.18671 85 PRO A C 1
ATOM 683 O O . PRO A 1 86 ? -29.93900 -24.42000 3.39800 1.000 60.84725 85 PRO A O 1
ATOM 687 N N . THR A 1 87 ? -30.81000 -22.36100 3.62900 1.000 58.94076 86 THR A N 1
ATOM 688 C CA . THR A 1 87 ? -32.09900 -22.86300 4.07800 1.000 56.60871 86 THR A CA 1
ATOM 689 C C . THR A 1 87 ? -32.91900 -23.17400 2.83400 1.000 53.25183 86 THR A C 1
ATOM 690 O O . THR A 1 87 ? -33.24000 -22.27200 2.05200 1.000 51.21111 86 THR A O 1
ATOM 694 N N . LEU A 1 88 ? -33.23200 -24.45100 2.63500 1.000 53.40057 87 LEU A N 1
ATOM 695 C CA . LEU A 1 88 ? -33.76600 -24.93900 1.36800 1.000 52.96660 87 LEU A CA 1
ATOM 696 C C . LEU A 1 88 ? -35.10000 -25.62700 1.61800 1.000 53.65742 87 LEU A C 1
ATOM 697 O O . LEU A 1 88 ? -35.14300 -26.71700 2.19800 1.000 53.61505 87 LEU A O 1
ATOM 702 N N . HIS A 1 89 ? -36.18500 -24.99500 1.17800 1.000 52.74787 88 HIS A N 1
ATOM 703 C CA . HIS A 1 89 ? -37.52100 -25.56700 1.27200 1.000 56.81744 88 HIS A CA 1
ATOM 704 C C . HIS A 1 89 ? -37.84200 -26.26000 -0.04600 1.000 56.62310 88 HIS A C 1
ATOM 705 O O . HIS A 1 89 ? -37.88000 -25.61300 -1.09900 1.000 51.27185 88 HIS A O 1
ATOM 712 N N . ILE A 1 90 ? -38.06300 -27.57000 0.00900 1.000 55.53245 89 ILE A N 1
ATOM 713 C CA . ILE A 1 90 ? -38.32800 -28.37600 -1.17500 1.000 50.46872 89 ILE A CA 1
ATOM 714 C C . ILE A 1 90 ? -39.78700 -28.80500 -1.15100 1.000 50.25885 89 ILE A C 1
ATOM 715 O O . ILE A 1 90 ? -40.27300 -29.31700 -0.13500 1.000 48.20572 89 ILE A O 1
ATOM 720 N N . TYR A 1 91 ? -40.48500 -28.58500 -2.26300 1.000 41.08599 90 TYR A N 1
ATOM 721 C CA . TYR A 1 91 ? -41.88200 -28.97000 -2.40000 1.000 53.68055 90 TYR A CA 1
ATOM 722 C C . TYR A 1 91 ? -42.03800 -29.90700 -3.58500 1.000 44.80572 90 TYR A C 1
ATOM 723 O O . TYR A 1 91 ? -41.43600 -29.69900 -4.64300 1.000 48.10264 90 TYR A O 1
ATOM 732 N N . LYS A 1 92 ? -42.84300 -30.94100 -3.39000 1.000 43.86492 91 LYS A N 1
ATOM 733 C CA . LYS A 1 92 ? -43.01900 -32.03600 -4.32400 1.000 40.57330 91 LYS A CA 1
ATOM 734 C C . LYS A 1 92 ? -44.49800 -32.18100 -4.62400 1.000 47.26286 91 LYS A C 1
ATOM 735 O O . LYS A 1 92 ? -45.33700 -31.56000 -3.96300 1.000 55.84414 91 LYS A O 1
ATOM 741 N N . PRO A 1 93 ? -44.85800 -32.97500 -5.63200 1.000 55.74667 92 PRO A N 1
ATOM 742 C CA . PRO A 1 93 ? -46.27000 -33.33200 -5.80500 1.000 45.51971 92 PRO A CA 1
ATOM 743 C C . PRO A 1 93 ? -46.84400 -33.89400 -4.51300 1.000 57.00759 92 PRO A C 1
ATOM 744 O O . PRO A 1 93 ? -46.22500 -34.72800 -3.84600 1.000 55.75490 92 PRO A O 1
ATOM 748 N N . LYS A 1 94 ? -48.02900 -33.40700 -4.15100 1.000 55.07119 93 LYS A N 1
ATOM 749 C CA . LYS A 1 94 ? -48.61000 -33.73800 -2.85700 1.000 60.25320 93 LYS A CA 1
ATOM 750 C C . LYS A 1 94 ? -48.77800 -35.24200 -2.71300 1.000 54.21533 93 LYS A C 1
ATOM 751 O O . LYS A 1 94 ? -49.45100 -35.88000 -3.52600 1.000 74.31692 93 LYS A O 1
ATOM 757 N N . GLY A 1 95 ? -48.14300 -35.80700 -1.68800 1.000 70.95060 94 GLY A N 1
ATOM 758 C CA . GLY A 1 95 ? -48.27000 -37.21700 -1.38100 1.000 67.82540 94 GLY A CA 1
ATOM 759 C C . GLY A 1 95 ? -47.41000 -38.15600 -2.19700 1.000 75.80193 94 GLY A C 1
ATOM 760 O O . GLY A 1 95 ? -47.57100 -39.37600 -2.07400 1.000 81.04236 94 GLY A O 1
ATOM 761 N N . VAL A 1 96 ? -46.50600 -37.63900 -3.02600 1.000 73.59501 95 VAL A N 1
ATOM 762 C CA . VAL A 1 96 ? -45.65000 -38.45800 -3.87400 1.000 74.65731 95 VAL A CA 1
ATOM 763 C C . VAL A 1 96 ? -44.19700 -38.14400 -3.55200 1.000 78.42727 95 VAL A C 1
ATOM 764 O O . VAL A 1 96 ? -43.83200 -36.97800 -3.37000 1.000 65.48753 95 VAL A O 1
ATOM 768 N N . GLU A 1 97 ? -43.36900 -39.18600 -3.48200 1.000 77.90100 96 GLU A N 1
ATOM 769 C CA . GLU A 1 97 ? -41.95400 -39.02700 -3.18000 1.000 79.91979 96 GLU A CA 1
ATOM 770 C C . GLU A 1 97 ? -41.03300 -39.50700 -4.29400 1.000 74.75047 96 GLU A C 1
ATOM 771 O O . GLU A 1 97 ? -39.81100 -39.39900 -4.14900 1.000 75.61661 96 GLU A O 1
ATOM 777 N N . SER A 1 98 ? -41.56600 -40.02400 -5.40000 1.000 73.15867 97 SER A N 1
ATOM 778 C CA . SER A 1 98 ? -40.68800 -40.53300 -6.44500 1.000 62.95710 97 SER A CA 1
ATOM 779 C C . SER A 1 98 ? -41.42800 -40.57000 -7.77500 1.000 72.29754 97 SER A C 1
ATOM 780 O O . SER A 1 98 ? -42.66100 -40.60700 -7.82000 1.000 65.37691 97 SER A O 1
ATOM 783 N N . GLU A 1 99 ? -40.64500 -40.56200 -8.86300 1.000 66.06617 98 GLU A N 1
ATOM 784 C CA . GLU A 1 99 ? -41.22400 -40.64900 -10.20300 1.000 66.89373 98 GLU A CA 1
ATOM 785 C C . GLU A 1 99 ? -42.01000 -41.94300 -10.39200 1.000 76.01993 98 GLU A C 1
ATOM 786 O O . GLU A 1 99 ? -43.04500 -41.95200 -11.06900 1.000 73.82457 98 GLU A O 1
ATOM 792 N N . GLU A 1 100 ? -41.52900 -43.05100 -9.82100 1.000 78.58704 99 GLU A N 1
ATOM 793 C CA . GLU A 1 100 ? -42.26400 -44.31000 -9.92200 1.000 73.40918 99 GLU A CA 1
ATOM 794 C C . GLU A 1 100 ? -43.59900 -44.22000 -9.19300 1.000 72.86874 99 GLU A C 1
ATOM 795 O O . GLU A 1 100 ? -44.63900 -44.61500 -9.73200 1.000 74.37449 99 GLU A O 1
ATOM 801 N N . GLU A 1 101 ? -43.59200 -43.69900 -7.96300 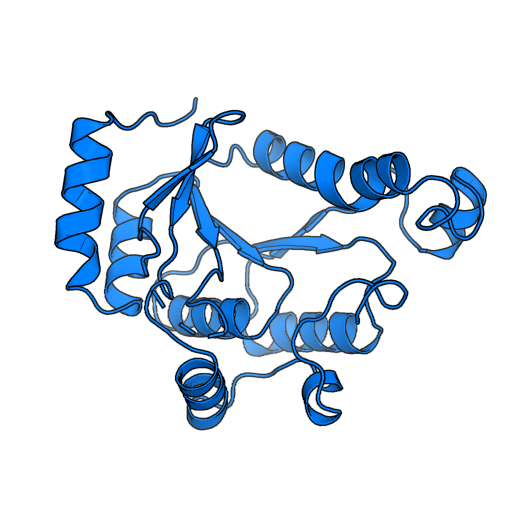1.000 75.75102 100 GLU A N 1
ATOM 802 C CA . GLU A 1 101 ? -44.84900 -43.49000 -7.25100 1.000 69.66104 100 GLU A CA 1
ATOM 803 C C . GLU A 1 101 ? -45.77300 -42.56500 -8.03300 1.000 70.92516 100 GLU A C 1
ATOM 804 O O . GLU A 1 101 ? -46.99400 -42.76100 -8.04800 1.000 77.90154 100 GLU A O 1
ATOM 810 N N . PHE A 1 102 ? -45.20600 -41.55400 -8.69700 1.000 67.20772 101 PHE A N 1
ATOM 811 C CA . PHE A 1 102 ? -46.01700 -40.64200 -9.49700 1.000 65.50614 101 PHE A CA 1
ATOM 812 C C . PHE A 1 102 ? -46.69900 -41.37200 -10.64600 1.000 65.06801 101 PHE A C 1
ATOM 813 O O . PHE A 1 102 ? -47.87800 -41.13300 -10.93200 1.000 63.91630 101 PHE A O 1
ATOM 821 N N . ALA A 1 103 ? -45.97000 -42.26600 -11.31900 1.000 64.86984 102 ALA A N 1
ATOM 822 C CA . ALA A 1 103 ? -46.52600 -42.96900 -12.47000 1.000 69.03831 102 ALA A CA 1
ATOM 823 C C . ALA A 1 103 ? -47.62000 -43.94700 -12.06500 1.000 78.91408 102 ALA A C 1
ATOM 824 O O . ALA A 1 103 ? -48.56500 -44.16700 -12.82800 1.000 76.70862 102 ALA A O 1
ATOM 826 N N . LYS A 1 104 ? -47.51400 -44.54900 -10.88000 1.000 75.25349 103 LYS A N 1
ATOM 827 C CA . LYS A 1 104 ? -48.54300 -45.48900 -10.45300 1.000 87.80229 103 LYS A CA 1
ATOM 828 C C . LYS A 1 104 ? -49.80600 -44.76000 -10.01300 1.000 79.47176 103 LYS A C 1
ATOM 829 O O . LYS A 1 104 ? -50.92000 -45.25800 -10.21400 1.000 82.51175 103 LYS A O 1
ATOM 835 N N . LYS A 1 105 ? -49.65200 -43.57300 -9.42300 1.000 74.25472 104 LYS A N 1
ATOM 836 C CA . LYS A 1 105 ? -50.80400 -42.83200 -8.92400 1.000 69.91373 104 LYS A CA 1
ATOM 837 C C . LYS A 1 105 ? -51.53700 -42.09500 -10.04000 1.000 83.09472 104 LYS A C 1
ATOM 838 O O . LYS A 1 105 ? -52.76800 -41.98900 -10.00900 1.000 83.12340 104 LYS A O 1
ATOM 844 N N . HIS A 1 106 ? -50.80700 -41.57700 -11.03000 1.000 68.50918 105 HIS A N 1
ATOM 845 C CA . HIS A 1 106 ? -51.39800 -40.73700 -12.06700 1.000 65.26692 105 HIS A CA 1
ATOM 846 C C . HIS A 1 106 ? -51.18900 -41.27500 -13.47800 1.000 66.48486 105 HIS A C 1
ATOM 847 O O . HIS A 1 106 ? -51.55400 -40.59700 -14.44600 1.000 73.53138 105 HIS A O 1
ATOM 854 N N . GLY A 1 107 ? -50.62000 -42.46400 -13.62800 1.000 68.55857 106 GLY A N 1
ATOM 855 C CA . GLY A 1 107 ? -50.39000 -43.01300 -14.94700 1.000 66.63877 106 GLY A CA 1
ATOM 856 C C . GLY A 1 107 ? -48.99300 -42.70600 -15.46200 1.000 75.34699 106 GLY A C 1
ATOM 857 O O . GLY A 1 107 ? -48.29300 -41.81700 -14.97300 1.000 72.03000 106 GLY A O 1
ATOM 858 N N . ASP A 1 108 ? -48.58300 -43.46900 -16.47100 1.000 78.17674 107 ASP A N 1
ATOM 859 C CA . ASP A 1 108 ? -47.27400 -43.28900 -17.07800 1.000 77.87220 107 ASP A CA 1
ATOM 860 C C . ASP A 1 108 ? -47.29200 -42.12200 -18.05500 1.000 75.63388 107 ASP A C 1
ATOM 861 O O . ASP A 1 108 ? -48.30600 -41.84500 -18.70200 1.000 75.89134 107 ASP A O 1
ATOM 866 N N . SER A 1 109 ? -46.15100 -41.44000 -18.15400 1.000 75.17310 108 SER A N 1
ATOM 867 C CA . SER A 1 109 ? -45.94000 -40.34400 -19.10400 1.000 63.78716 108 SER A CA 1
ATOM 868 C C . SER A 1 109 ? -47.11300 -39.36600 -19.11400 1.000 63.94786 108 SER A C 1
ATOM 869 O O . SER A 1 109 ? -47.66400 -39.02300 -20.16200 1.000 73.20982 108 SER A O 1
ATOM 872 N N . LEU A 1 110 ? -47.49900 -38.91100 -17.92000 1.000 58.05179 109 LEU A N 1
ATOM 873 C CA . LEU A 1 110 ? -48.59200 -37.94800 -17.82300 1.000 59.47915 109 LEU A CA 1
ATOM 874 C C . LEU A 1 110 ? -48.26800 -36.65100 -18.55500 1.000 56.71534 109 LEU A C 1
ATOM 875 O O . LEU A 1 110 ? -49.17600 -35.98300 -19.06400 1.000 61.65693 109 LEU A O 1
ATOM 880 N N . TRP A 1 111 ? -46.98600 -36.28700 -18.63600 1.000 57.93772 110 TRP A N 1
ATOM 881 C CA . TRP A 1 111 ? -46.58700 -35.03100 -19.26300 1.000 53.18411 110 TRP A CA 1
ATOM 882 C C . TRP A 1 111 ? -46.93600 -34.96400 -20.74600 1.000 70.93875 110 TRP A C 1
ATOM 883 O O . TRP A 1 111 ? -46.87400 -33.87400 -21.32700 1.000 73.79585 110 TRP A O 1
ATOM 894 N N . GLU A 1 112 ? -47.28300 -36.08900 -21.37300 1.000 60.06067 111 GLU A N 1
ATOM 895 C CA . GLU A 1 112 ? -47.75500 -36.10400 -22.75200 1.000 70.62270 111 GLU A CA 1
ATOM 896 C C . GLU A 1 112 ? -49.20700 -36.53200 -22.88500 1.000 66.50039 111 GLU A C 1
ATOM 897 O O . GLU A 1 112 ? -49.88400 -36.08600 -23.81300 1.000 73.21941 111 GLU A O 1
ATOM 903 N N . SER A 1 113 ? -49.70200 -37.37100 -21.97300 1.000 69.85890 112 SER A N 1
ATOM 904 C CA . SER A 1 113 ? -51.09400 -37.80100 -22.02600 1.000 67.35713 112 SER A CA 1
ATOM 905 C C . SER A 1 113 ? -52.04100 -36.73900 -21.48000 1.000 66.23883 112 SER A C 1
ATOM 906 O O . SER A 1 113 ? -53.19000 -36.65000 -21.93000 1.000 75.49523 112 SER A O 1
ATOM 909 N N . ASN A 1 114 ? -51.58700 -35.93600 -20.51400 1.000 65.99152 113 ASN A N 1
ATOM 910 C CA . ASN A 1 114 ? -52.39500 -34.85000 -19.97200 1.000 63.06893 113 ASN A CA 1
ATOM 911 C C . ASN A 1 114 ? -51.47300 -33.75300 -19.45400 1.000 66.45068 113 ASN A C 1
ATOM 912 O O . ASN A 1 114 ? -51.21000 -33.67400 -18.24900 1.000 63.31532 113 ASN A O 1
ATOM 917 N N . ASP A 1 115 ? -50.98400 -32.89800 -20.35900 1.000 62.89498 114 ASP A N 1
ATOM 918 C CA . ASP A 1 115 ? -49.97400 -31.91000 -19.98600 1.000 64.81336 114 ASP A CA 1
ATOM 919 C C . ASP A 1 115 ? -50.50800 -30.91200 -18.96600 1.000 61.68075 114 ASP A C 1
ATOM 920 O O . ASP A 1 115 ? -49.79600 -30.53900 -18.02700 1.000 63.03897 114 ASP A O 1
ATOM 925 N N . ASP A 1 116 ? -51.75500 -30.46100 -19.13700 1.000 64.22367 115 ASP A N 1
ATOM 926 C CA . ASP A 1 116 ? -52.34800 -29.52400 -18.18600 1.000 49.55796 115 ASP A CA 1
ATOM 927 C C . ASP A 1 116 ? -52.34500 -30.09500 -16.77500 1.000 54.10631 115 ASP A C 1
ATOM 928 O O . ASP A 1 116 ? -52.06800 -29.37900 -15.80400 1.000 54.81088 115 ASP A O 1
ATOM 933 N N . LEU A 1 117 ? -52.64300 -31.39000 -16.64200 1.000 56.56674 116 LEU A N 1
ATOM 934 C CA . LEU A 1 117 ? -52.71800 -32.00400 -15.32200 1.000 55.85719 116 LEU A CA 1
ATOM 935 C C . LEU A 1 117 ? -51.33100 -32.29000 -14.75500 1.000 57.98593 116 LEU A C 1
ATOM 936 O O . LEU A 1 117 ? -51.10900 -32.13000 -13.54900 1.000 57.36040 116 LEU A O 1
ATOM 941 N N . TYR A 1 118 ? -50.39000 -32.72500 -15.60100 1.000 60.09033 117 TYR A N 1
ATOM 942 C CA . TYR A 1 118 ? -49.01100 -32.88700 -15.15100 1.000 51.73232 117 TYR A CA 1
ATOM 943 C C . TYR A 1 118 ? -48.45900 -31.58000 -14.60200 1.000 58.43655 117 TYR A C 1
ATOM 944 O O . TYR A 1 118 ? -47.74500 -31.57000 -13.59300 1.000 58.25077 117 TYR A O 1
ATOM 953 N N . ASP A 1 119 ? -48.79900 -30.46200 -15.24600 1.000 57.03450 118 ASP A N 1
ATOM 954 C CA . ASP A 1 119 ? -48.26000 -29.17100 -14.83400 1.000 61.91526 118 ASP A CA 1
ATOM 955 C C . ASP A 1 119 ? -48.85300 -28.71600 -13.50600 1.000 55.01345 118 ASP A C 1
ATOM 956 O O . ASP A 1 119 ? -48.15100 -28.11600 -12.68500 1.000 58.35344 118 ASP A O 1
ATOM 961 N N . PHE A 1 120 ? -50.14200 -28.98300 -13.27900 1.000 60.49404 119 PHE A N 1
ATOM 962 C CA . PHE A 1 120 ? -50.73900 -28.65500 -11.98900 1.000 52.46972 119 PHE A CA 1
ATOM 963 C C . PHE A 1 120 ? -50.08400 -29.45500 -10.87200 1.000 52.45007 119 PHE A C 1
ATOM 964 O O . PHE A 1 120 ? -49.81800 -28.92200 -9.78800 1.000 50.07180 119 PHE A O 1
ATOM 972 N N . LEU A 1 121 ? -49.78800 -30.73100 -11.13400 1.000 48.99275 120 LEU A N 1
ATOM 973 C CA . LEU A 1 121 ? -49.35500 -31.63200 -10.07300 1.000 47.45491 120 LEU A CA 1
ATOM 974 C C . LEU A 1 121 ? -47.91000 -31.37500 -9.65800 1.000 48.46963 120 LEU A C 1
ATOM 975 O O . LEU A 1 121 ? -47.59200 -31.41200 -8.46400 1.000 48.22099 120 LEU A O 1
ATOM 980 N N . VAL A 1 122 ? -47.02200 -31.11000 -10.62100 1.000 48.64824 121 VAL A N 1
ATOM 981 C CA . VAL A 1 122 ? -45.59200 -31.00500 -10.33400 1.000 49.23549 121 VAL A CA 1
ATOM 982 C C . VAL A 1 122 ? -45.07700 -29.57200 -10.32100 1.000 52.18698 121 VAL A C 1
ATOM 983 O O . VAL A 1 122 ? -43.93900 -29.34300 -9.88200 1.000 57.21776 121 VAL A O 1
ATOM 987 N N . LYS A 1 123 ? -45.86400 -28.60200 -10.78300 1.000 51.35659 122 LYS A N 1
ATOM 988 C CA . LYS A 1 123 ? -45.41700 -27.21300 -10.80100 1.000 52.00142 122 LYS A CA 1
ATOM 989 C C . LYS A 1 123 ? -46.39700 -26.27800 -10.10600 1.000 54.13583 122 LYS A C 1
ATOM 990 O O . LYS A 1 123 ? -46.01700 -25.61900 -9.13300 1.000 57.90699 122 LYS A O 1
ATOM 996 N N . VAL A 1 124 ? -47.64800 -26.20300 -10.56300 1.000 56.20487 123 VAL A N 1
ATOM 997 C CA . VAL A 1 124 ? -48.55200 -25.17000 -10.06500 1.000 49.13749 123 VAL A CA 1
ATOM 998 C C . VAL A 1 124 ? -48.91500 -25.42100 -8.60200 1.000 56.14358 123 VAL A C 1
ATOM 999 O O . VAL A 1 124 ? -48.79000 -24.52600 -7.75600 1.000 52.23190 123 VAL A O 1
ATOM 1003 N N . GLU A 1 125 ? -49.35400 -26.64500 -8.27700 1.000 55.33426 124 GLU A N 1
ATOM 1004 C CA . GLU A 1 125 ? -49.84800 -26.89800 -6.92200 1.000 60.05798 124 GLU A CA 1
ATOM 1005 C C . GLU A 1 125 ? -48.74100 -26.83800 -5.87300 1.000 44.73334 124 GLU A C 1
ATOM 1006 O O . GLU A 1 125 ? -48.94400 -26.18900 -4.83100 1.000 60.92911 124 GLU A O 1
ATOM 1012 N N . PRO A 1 126 ? -47.58600 -27.49500 -6.04100 1.000 50.91723 125 PRO A N 1
ATOM 1013 C CA . PRO A 1 126 ? -46.52600 -27.33900 -5.02800 1.000 55.76622 125 PRO A CA 1
ATOM 1014 C C . PRO A 1 126 ? -46.09300 -25.89900 -4.83200 1.000 54.09056 125 PRO A C 1
ATOM 1015 O O . PRO A 1 126 ? -45.79000 -25.49000 -3.70400 1.000 57.01151 125 PRO A O 1
ATOM 1019 N N . ALA A 1 127 ? -46.05400 -25.11700 -5.91100 1.000 57.32873 126 ALA A N 1
ATOM 1020 C CA . ALA A 1 127 ? -45.61900 -23.73000 -5.80200 1.000 49.19354 126 ALA A CA 1
ATOM 1021 C C . ALA A 1 127 ? -46.61000 -22.90700 -4.98900 1.000 59.54130 126 ALA A C 1
ATOM 1022 O O . ALA A 1 127 ? -46.20900 -22.09800 -4.14400 1.000 63.78317 126 ALA A O 1
ATOM 1024 N N . GLN A 1 128 ? -47.91100 -23.10600 -5.22100 1.000 56.94835 127 GLN A N 1
ATOM 1025 C CA . GLN A 1 128 ? -48.90700 -22.37500 -4.44400 1.000 51.76635 127 GLN A CA 1
ATOM 1026 C C . GLN A 1 128 ? -48.99100 -22.89600 -3.01600 1.000 52.26482 127 GLN A C 1
ATOM 1027 O O . GLN A 1 128 ? -49.32200 -22.13400 -2.10100 1.000 60.95975 127 GLN A O 1
ATOM 1033 N N . ARG A 1 129 ? -48.70700 -24.18200 -2.80500 1.000 54.98683 128 ARG A N 1
ATOM 1034 C CA . ARG A 1 129 ? -48.63300 -24.70300 -1.44400 1.000 59.46689 128 ARG A CA 1
ATOM 1035 C C . ARG A 1 129 ? -47.44700 -24.10600 -0.69800 1.000 62.00696 128 ARG A C 1
ATOM 1036 O O . ARG A 1 129 ? -47.53900 -23.81400 0.50100 1.000 62.83622 128 ARG A O 1
ATOM 1044 N N . ALA A 1 130 ? -46.32700 -23.90400 -1.39700 1.000 52.94734 129 ALA A N 1
ATOM 1045 C CA . ALA A 1 130 ? -45.15900 -23.28800 -0.77700 1.000 59.70591 129 ALA A CA 1
ATOM 1046 C C . ALA A 1 130 ? -45.44000 -21.83900 -0.39900 1.000 65.98896 129 ALA A C 1
ATOM 1047 O O . ALA A 1 130 ? -45.16700 -21.41700 0.73000 1.000 64.10032 129 ALA A O 1
ATOM 1049 N N . TYR A 1 131 ? -45.99300 -21.06200 -1.33600 1.000 63.76167 130 TYR A N 1
ATOM 1050 C CA . TYR A 1 131 ? -46.23500 -19.64300 -1.08700 1.000 69.24380 130 TYR A CA 1
ATOM 1051 C C . TYR A 1 131 ? -47.20000 -19.43900 0.07300 1.000 72.62610 130 TYR A C 1
ATOM 1052 O O . TYR A 1 131 ? -47.08300 -18.46400 0.82600 1.000 74.39930 130 TYR A O 1
ATOM 1061 N N . LYS A 1 132 ? -48.16300 -20.34800 0.23300 1.000 62.09437 131 LYS A N 1
ATOM 1062 C CA . LYS A 1 132 ? -49.15100 -20.18800 1.29200 1.000 65.83696 131 LYS A CA 1
ATOM 1063 C C . LYS A 1 132 ? -48.61600 -20.68000 2.63200 1.000 77.92841 131 LYS A C 1
ATOM 1064 O O . LYS A 1 132 ? -48.85100 -20.04400 3.66600 1.000 75.22432 131 LYS A O 1
ATOM 1070 N N . GLU A 1 133 ? -47.89200 -21.80300 2.63300 1.000 72.58991 132 GLU A N 1
ATOM 1071 C CA . GLU A 1 133 ? -47.36000 -22.33200 3.88400 1.000 70.33977 132 GLU A CA 1
ATOM 1072 C C . GLU A 1 133 ? -46.31100 -21.40000 4.47200 1.000 75.08376 132 GLU A C 1
ATOM 1073 O O . GLU A 1 133 ? -46.29300 -21.16300 5.68500 1.000 76.33173 132 GLU A O 1
ATOM 1079 N N . LEU A 1 134 ? -45.43400 -20.85800 3.62800 1.000 74.16349 133 LEU A N 1
ATOM 1080 C CA . LEU A 1 134 ? -44.36500 -19.98200 4.08700 1.000 72.56492 133 LEU A CA 1
ATOM 1081 C C . LEU A 1 134 ? -44.79900 -18.52900 4.21000 1.000 72.50361 133 LEU A C 1
ATOM 1082 O O . LEU A 1 134 ? -44.02900 -17.71400 4.73100 1.000 74.12649 133 LEU A O 1
ATOM 1087 N N . GLY A 1 135 ? -46.00300 -18.18700 3.75400 1.000 72.74791 134 GLY A N 1
ATOM 1088 C CA . GLY A 1 135 ? -46.47100 -16.81600 3.79500 1.000 66.73965 134 GLY A CA 1
ATOM 1089 C C . GLY A 1 135 ? -45.60400 -15.89300 2.96500 1.000 72.22165 134 GLY A C 1
ATOM 1090 O O . GLY A 1 135 ? -45.23300 -14.80600 3.41600 1.000 76.01901 134 GLY A O 1
ATOM 1091 N N . VAL A 1 136 ? -45.27500 -16.32500 1.74700 1.000 72.97976 135 VAL A N 1
ATOM 1092 C CA . VAL A 1 136 ? -44.37300 -15.56400 0.89200 1.000 67.00504 135 VAL A CA 1
ATOM 1093 C C . VAL A 1 136 ? -45.01800 -14.24200 0.49600 1.000 72.94154 135 VAL A C 1
ATOM 1094 O O . VAL A 1 136 ? -46.20200 -14.18600 0.13900 1.000 74.09433 135 VAL A O 1
ATOM 1098 N N . ASN A 1 137 ? -44.23500 -13.16800 0.56500 1.000 69.86766 136 ASN A N 1
ATOM 1099 C CA . ASN A 1 137 ? -44.63100 -11.84600 0.09100 1.000 69.12562 136 ASN A CA 1
ATOM 1100 C C . ASN A 1 137 ? -43.85900 -11.39900 -1.13900 1.000 70.04802 136 ASN A C 1
ATOM 1101 O O . ASN A 1 137 ? -44.44200 -10.80000 -2.04400 1.000 82.36332 136 ASN A O 1
ATOM 1106 N N . ALA A 1 138 ? -42.55800 -11.67800 -1.19100 1.000 66.22425 137 ALA A N 1
ATOM 1107 C CA . ALA A 1 138 ? -41.72300 -11.29900 -2.31900 1.000 66.38442 137 ALA A CA 1
ATOM 1108 C C . ALA A 1 138 ? -40.75000 -12.42400 -2.62800 1.000 61.52652 137 ALA A C 1
ATOM 1109 O O . ALA A 1 138 ? -40.32400 -13.15800 -1.73300 1.000 66.92089 137 ALA A O 1
ATOM 1111 N N . VAL A 1 139 ? -40.40300 -12.55800 -3.90700 1.000 62.52589 138 VAL A N 1
ATOM 1112 C CA . VAL A 1 139 ? -39.45300 -13.56700 -4.35400 1.000 65.83796 138 VAL A CA 1
ATOM 1113 C C . VAL A 1 139 ? -38.39700 -12.92400 -5.24300 1.000 55.55445 138 VAL A C 1
ATOM 1114 O O . VAL A 1 139 ? -38.68200 -11.98400 -5.99500 1.000 66.47365 138 VAL A O 1
ATOM 1118 N N . LEU A 1 140 ? -37.16700 -13.42200 -5.12600 1.000 56.00068 139 LEU A N 1
ATOM 1119 C CA . LEU A 1 140 ? -36.08400 -13.09600 -6.04000 1.000 60.10116 139 LEU A CA 1
ATOM 1120 C C . LEU A 1 140 ? -36.04200 -14.15200 -7.13900 1.000 61.87366 139 LEU A C 1
ATOM 1121 O O . LEU A 1 140 ? -35.97900 -15.35100 -6.85100 1.000 61.55795 139 LEU A O 1
ATOM 1126 N N . THR A 1 141 ? -36.10700 -13.71200 -8.39200 1.000 58.43420 140 THR A N 1
ATOM 1127 C CA . THR A 1 141 ? -36.18000 -14.62200 -9.52500 1.000 67.54554 140 THR A CA 1
ATOM 1128 C C . THR A 1 141 ? -34.93700 -14.48700 -10.39500 1.000 67.19606 140 THR A C 1
ATOM 1129 O O . THR A 1 141 ? -34.28900 -13.43700 -10.43300 1.000 73.71772 140 THR A O 1
ATOM 1133 N N . GLY A 1 142 ? -34.60700 -15.57200 -11.09400 1.000 71.30107 141 GLY A N 1
ATOM 1134 C CA . GLY A 1 142 ? -33.48000 -15.57600 -12.00800 1.000 80.93488 141 GLY A CA 1
ATOM 1135 C C . GLY A 1 142 ? -33.87900 -15.30800 -13.44500 1.000 76.67950 141 GLY A C 1
ATOM 1136 O O . GLY A 1 142 ? -33.43200 -15.99900 -14.36600 1.000 78.33512 141 GLY A O 1
ATOM 1137 N N . ARG A 1 143 ? -34.73700 -14.31200 -13.64300 1.000 81.61527 142 ARG A N 1
ATOM 1138 C CA . ARG A 1 143 ? -35.12900 -13.87400 -14.97400 1.000 89.78747 142 ARG A CA 1
ATOM 1139 C C . ARG A 1 143 ? -34.16900 -12.79200 -15.45400 1.000 92.79076 142 ARG A C 1
ATOM 1140 O O . ARG A 1 143 ? -33.78800 -11.90200 -14.68900 1.000 92.73117 142 ARG A O 1
ATOM 1148 N N . ARG A 1 144 ? -33.77200 -12.87700 -16.72200 1.000 88.89492 143 ARG A N 1
ATOM 1149 C CA . ARG A 1 144 ? -32.73300 -12.00200 -17.25400 1.000 90.04522 143 ARG A CA 1
ATOM 1150 C C . ARG A 1 144 ? -33.09800 -11.60600 -18.68100 1.000 97.84474 143 ARG A C 1
ATOM 1151 O O . ARG A 1 144 ? -34.21300 -11.85100 -19.15200 1.000 107.27826 143 ARG A O 1
ATOM 1159 N N . LYS A 1 145 ? -32.13800 -10.98400 -19.36700 1.000 94.51869 144 LYS A N 1
ATOM 1160 C CA . LYS A 1 145 ? -32.33600 -10.57200 -20.75000 1.000 103.97995 144 LYS A CA 1
ATOM 1161 C C . LYS A 1 145 ? -32.63400 -11.77700 -21.63300 1.000 113.71047 144 LYS A C 1
ATOM 1162 O O . LYS A 1 145 ? -32.07100 -12.86000 -21.44900 1.000 116.72751 144 LYS A O 1
ATOM 1168 N N . SER A 1 146 ? -33.52800 -11.58100 -22.59800 1.000 126.61507 145 SER A N 1
ATOM 1169 C CA . SER A 1 146 ? -33.86800 -12.63800 -23.53800 1.000 127.74544 145 SER A CA 1
ATOM 1170 C C . SER A 1 146 ? -32.87000 -12.66600 -24.68800 1.000 131.62774 145 SER A C 1
ATOM 1171 O O . SER A 1 146 ? -32.45200 -11.62100 -25.19300 1.000 128.67816 145 SER A O 1
ATOM 1174 N N . GLN A 1 147 ? -32.48700 -13.87200 -25.09500 1.000 145.82976 146 GLN A N 1
ATOM 1175 C CA . GLN A 1 147 ? -31.54800 -14.04500 -26.19700 1.000 150.19967 146 GLN A CA 1
ATOM 1176 C C . GLN A 1 147 ? -32.13600 -13.53300 -27.51000 1.000 143.34631 146 GLN A C 1
ATOM 1177 O O . GLN A 1 147 ? -31.46900 -12.83100 -28.27000 1.000 138.79771 146 GLN A O 1
ATOM 1183 N N . ALA A 1 153 ? -37.42300 -3.81200 -22.31300 1.000 99.47747 152 ALA A N 1
ATOM 1184 C CA . ALA A 1 153 ? -36.48900 -4.21700 -21.26900 1.000 108.82859 152 ALA A CA 1
ATOM 1185 C C . ALA A 1 153 ? -37.23400 -4.85400 -20.10100 1.000 101.53240 152 ALA A C 1
ATOM 1186 O O . ALA A 1 153 ? -38.45600 -4.74200 -19.99800 1.000 100.81705 152 ALA A O 1
ATOM 1188 N N . LEU A 1 154 ? -36.49100 -5.52100 -19.21800 1.000 83.34102 153 LEU A N 1
ATOM 1189 C CA . LEU A 1 154 ? -37.11000 -6.24300 -18.11200 1.000 99.67919 153 LEU A CA 1
ATOM 1190 C C . LEU A 1 154 ? -37.23500 -5.33000 -16.89900 1.000 89.37371 153 LEU A C 1
ATOM 1191 O O . LEU A 1 154 ? -36.24600 -4.69900 -16.50300 1.000 88.21625 153 LEU A O 1
ATOM 1196 N N . PRO A 1 155 ? -38.41500 -5.22500 -16.29300 1.000 86.24650 154 PRO A N 1
ATOM 1197 C CA . PRO A 1 155 ? -38.52600 -4.47700 -15.04000 1.000 84.04150 154 PRO A CA 1
ATOM 1198 C C . PRO A 1 155 ? -37.75900 -5.16500 -13.92600 1.000 83.42532 154 PRO A C 1
ATOM 1199 O O . PRO A 1 155 ? -37.58500 -6.38700 -13.91600 1.000 89.82828 154 PRO A O 1
ATOM 1203 N N . VAL A 1 156 ? -37.28300 -4.35500 -12.98300 1.000 86.01020 155 VAL A N 1
ATOM 1204 C CA . VAL A 1 156 ? -36.64800 -4.92100 -11.80300 1.000 81.38634 155 VAL A CA 1
ATOM 1205 C C . VAL A 1 156 ? -37.70600 -5.48400 -10.85900 1.000 81.37359 155 VAL A C 1
ATOM 1206 O O . VAL A 1 156 ? -37.45500 -6.46400 -10.14700 1.000 76.71100 155 VAL A O 1
ATOM 1210 N N . ILE A 1 157 ? -38.90500 -4.90300 -10.86300 1.000 68.52197 156 ILE A N 1
ATOM 1211 C CA . ILE A 1 157 ? -39.97500 -5.25700 -9.93800 1.000 79.71451 156 ILE A CA 1
ATOM 1212 C C . ILE A 1 157 ? -41.24000 -5.54900 -10.73200 1.000 80.73934 156 ILE A C 1
ATOM 1213 O O . ILE A 1 157 ? -41.61400 -4.77700 -11.62200 1.000 88.32009 156 ILE A O 1
ATOM 1218 N N . GLU A 1 158 ? -41.89400 -6.66400 -10.41200 1.000 89.79154 157 GLU A N 1
ATOM 1219 C CA . GLU A 1 158 ? -43.18300 -7.01100 -10.99200 1.000 82.09025 157 GLU A CA 1
ATOM 1220 C C . GLU A 1 158 ? -44.08300 -7.57500 -9.90200 1.000 80.01861 157 GLU A C 1
ATOM 1221 O O . GLU A 1 158 ? -43.60900 -8.13700 -8.91200 1.000 89.48061 157 GLU A O 1
ATOM 1227 N N . VAL A 1 159 ? -45.38900 -7.41800 -10.09000 1.000 85.47094 158 VAL A N 1
ATOM 1228 C CA . VAL A 1 159 ? -46.38700 -7.91100 -9.14600 1.000 95.64421 158 VAL A CA 1
ATOM 1229 C C . VAL A 1 159 ? -47.21900 -8.97900 -9.84100 1.000 117.05136 158 VAL A C 1
ATOM 1230 O O . VAL A 1 159 ? -47.88500 -8.70200 -10.84700 1.000 127.45442 158 VAL A O 1
ATOM 1234 N N . GLU A 1 160 ? -47.18500 -10.19600 -9.30200 1.000 105.76946 159 GLU A N 1
ATOM 1235 C CA . GLU A 1 160 ? -47.99600 -11.29000 -9.82500 1.000 102.25348 159 GLU A CA 1
ATOM 1236 C C . GLU A 1 160 ? -49.44600 -11.07800 -9.40000 1.000 116.94513 159 GLU A C 1
ATOM 1237 O O . GLU A 1 160 ? -49.76800 -11.13800 -8.21000 1.000 108.09345 159 GLU A O 1
ATOM 1243 N N . GLU A 1 161 ? -50.32300 -10.83700 -10.37900 1.000 143.84385 160 GLU A N 1
ATOM 1244 C CA . GLU A 1 161 ? -51.66000 -10.31700 -10.09300 1.000 143.70959 160 GLU A CA 1
ATOM 1245 C C . GLU A 1 161 ? -52.50100 -11.28000 -9.26300 1.000 146.53450 160 GLU A C 1
ATOM 1246 O O . GLU A 1 161 ? -53.40700 -10.84400 -8.54000 1.000 131.88627 160 GLU A O 1
ATOM 1252 N N . SER A 1 162 ? -52.22300 -12.58200 -9.34500 1.000 134.27603 161 SER A N 1
ATOM 1253 C CA . SER A 1 162 ? -53.06600 -13.56100 -8.66800 1.000 126.61831 161 SER A CA 1
ATOM 1254 C C . SER A 1 162 ? -52.79400 -13.57400 -7.16900 1.000 120.87487 161 SER A C 1
ATOM 1255 O O . SER A 1 162 ? -53.69100 -13.32000 -6.35600 1.000 126.89293 161 SER A O 1
ATOM 1258 N N . SER A 1 163 ? -51.55300 -13.86300 -6.78600 1.000 116.82279 162 SER A N 1
ATOM 1259 C CA . SER A 1 163 ? -51.19000 -13.99600 -5.38300 1.000 112.14618 162 SER A CA 1
ATOM 1260 C C . SER A 1 163 ? -50.80000 -12.67600 -4.73500 1.000 108.31181 162 SER A C 1
ATOM 1261 O O . SER A 1 163 ? -50.80300 -12.58100 -3.50200 1.000 102.37841 162 SER A O 1
ATOM 1264 N N . GLY A 1 164 ? -50.47900 -11.65800 -5.52600 1.000 102.17970 163 GLY A N 1
ATOM 1265 C CA . GLY A 1 164 ? -49.86500 -10.46900 -4.98000 1.000 96.79483 163 GLY A CA 1
ATOM 1266 C C . GLY A 1 164 ? -48.39900 -10.62400 -4.65900 1.000 92.47314 163 GLY A C 1
ATOM 1267 O O . GLY A 1 164 ? -47.81600 -9.72700 -4.04100 1.000 93.84212 163 GLY A O 1
ATOM 1268 N N . ILE A 1 165 ? -47.78800 -11.74600 -5.04600 1.000 83.24584 164 ILE A N 1
ATOM 1269 C CA . ILE A 1 165 ? -46.35500 -11.92200 -4.85800 1.000 83.62790 164 ILE A CA 1
ATOM 1270 C C . ILE A 1 165 ? -45.60800 -10.84800 -5.63200 1.000 84.67744 164 ILE A C 1
ATOM 1271 O O . ILE A 1 165 ? -45.92200 -10.55200 -6.79300 1.000 83.31381 164 ILE A O 1
ATOM 1276 N N . ILE A 1 166 ? -44.61800 -10.24700 -4.98200 1.000 78.76449 165 ILE A N 1
ATOM 1277 C CA . ILE A 1 166 ? -43.76500 -9.24100 -5.59700 1.000 81.39428 165 ILE A CA 1
ATOM 1278 C C . ILE A 1 166 ? -42.51200 -9.94200 -6.10000 1.000 74.15849 165 ILE A C 1
ATOM 1279 O O . ILE A 1 166 ? -41.77500 -10.55300 -5.31700 1.000 68.63745 165 ILE A O 1
ATOM 1284 N N . LYS A 1 167 ? -42.27300 -9.87300 -7.40400 1.000 70.25759 166 LYS A N 1
ATOM 1285 C CA . LYS A 1 167 ? -41.11000 -10.50300 -8.01300 1.000 73.11173 166 LYS A CA 1
ATOM 1286 C C . LYS A 1 167 ? -40.01700 -9.46300 -8.21100 1.000 62.03526 166 LYS A C 1
ATOM 1287 O O . LYS A 1 167 ? -40.27000 -8.38400 -8.75400 1.000 72.60888 166 LYS A O 1
ATOM 1293 N N . ILE A 1 168 ? -38.80700 -9.79100 -7.76900 1.000 63.07137 167 ILE A N 1
ATOM 1294 C CA . ILE A 1 168 ? -37.64100 -8.92500 -7.91700 1.000 65.24933 167 ILE A CA 1
ATOM 1295 C C . ILE A 1 168 ? -36.64800 -9.64200 -8.82100 1.000 68.44353 167 ILE A C 1
ATOM 1296 O O . ILE A 1 168 ? -36.25200 -10.78000 -8.53500 1.000 60.60801 167 ILE A O 1
ATOM 1301 N N . ASN A 1 169 ? -36.25000 -8.98500 -9.91100 1.000 66.80659 168 ASN A N 1
ATOM 1302 C CA . ASN A 1 169 ? -35.33000 -9.58300 -10.87100 1.000 67.85555 168 ASN A CA 1
ATOM 1303 C C . ASN A 1 169 ? -33.98800 -8.86300 -10.83200 1.000 62.80892 168 ASN A C 1
ATOM 1304 O O . ASN A 1 169 ? -33.75600 -7.93900 -11.62200 1.000 66.19099 168 ASN A O 1
ATOM 1309 N N . PRO A 1 170 ? -33.08100 -9.25300 -9.93200 1.000 62.65625 169 PRO A N 1
ATOM 1310 C CA . PRO A 1 170 ? -31.80200 -8.53000 -9.82800 1.000 58.75168 169 PRO A CA 1
ATOM 1311 C C . PRO A 1 170 ? -30.92700 -8.65500 -11.06300 1.000 61.14137 169 PRO A C 1
ATOM 1312 O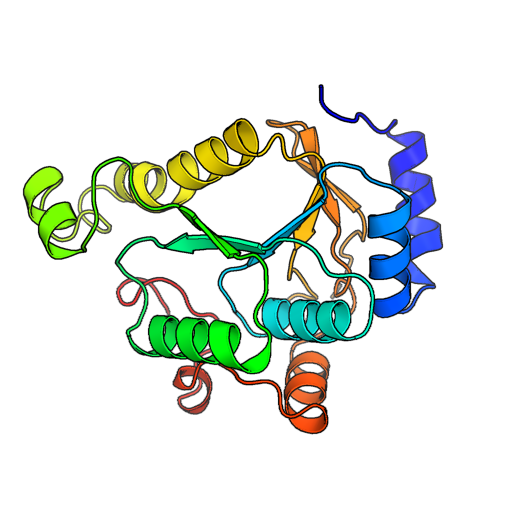 O . PRO A 1 170 ? -30.18000 -7.72100 -11.37700 1.000 77.77540 169 PRO A O 1
ATOM 1316 N N . LEU A 1 171 ? -30.99100 -9.78200 -11.77300 1.000 70.28362 170 LEU A N 1
ATOM 1317 C CA . LEU A 1 171 ? -30.24000 -9.96300 -13.01000 1.000 71.82854 170 LEU A CA 1
ATOM 1318 C C . LEU A 1 171 ? -31.03200 -9.53700 -14.23800 1.000 77.89586 170 LEU A C 1
ATOM 1319 O O . LEU A 1 171 ? -30.91300 -10.16200 -15.30000 1.000 85.82484 170 LEU A O 1
ATOM 1324 N N . TRP A 1 172 ? -31.82800 -8.47300 -14.12000 1.000 75.11457 171 TRP A N 1
ATOM 1325 C CA . TRP A 1 172 ? -32.70200 -8.05100 -15.20800 1.000 83.92662 171 TRP A CA 1
ATOM 1326 C C . TRP A 1 172 ? -31.92400 -7.58600 -16.43600 1.000 82.63173 171 TRP A C 1
ATOM 1327 O O . TRP A 1 172 ? -32.44200 -7.65800 -17.55700 1.000 84.76038 171 TRP A O 1
ATOM 1338 N N . ASN A 1 173 ? -30.69700 -7.09600 -16.25200 1.000 82.57008 172 ASN A N 1
ATOM 1339 C CA . ASN A 1 173 ? -29.92300 -6.50800 -17.33900 1.000 85.86285 172 ASN A CA 1
ATOM 1340 C C . ASN A 1 173 ? -28.76200 -7.38700 -17.78700 1.000 86.51003 172 ASN A C 1
ATOM 1341 O O . ASN A 1 173 ? -27.86900 -6.90300 -18.49000 1.000 88.69791 172 ASN A O 1
ATOM 1346 N N . TRP A 1 174 ? -28.75400 -8.66000 -17.40600 1.000 84.69956 173 TRP A N 1
ATOM 1347 C CA . TRP A 1 174 ? -27.65400 -9.56300 -17.71500 1.000 84.73206 173 TRP A CA 1
ATOM 1348 C C . TRP A 1 174 ? -28.04800 -10.48300 -18.86300 1.000 85.25079 173 TRP A C 1
ATOM 1349 O O . TRP A 1 174 ? -29.15200 -11.03700 -18.86700 1.000 92.51666 173 TRP A O 1
ATOM 1360 N N . ASP A 1 175 ? -27.14700 -10.64500 -19.83100 1.000 90.01538 174 ASP A N 1
ATOM 1361 C CA . ASP A 1 175 ? -27.32700 -11.65600 -20.86000 1.000 96.54905 174 ASP A CA 1
ATOM 1362 C C . ASP A 1 175 ? -26.63500 -12.94800 -20.42800 1.000 88.04145 174 ASP A C 1
ATOM 1363 O O . ASP A 1 175 ? -26.04600 -13.03500 -19.34700 1.000 87.26698 174 ASP A O 1
ATOM 1368 N N . PHE A 1 176 ? -26.70700 -13.97100 -21.28400 1.000 93.20017 175 PHE A N 1
ATOM 1369 C CA . PHE A 1 176 ? -26.12600 -15.26500 -20.93700 1.000 89.69811 175 PHE A CA 1
ATOM 1370 C C . PHE A 1 176 ? -24.61800 -15.17600 -20.75800 1.000 83.56286 175 PHE A C 1
ATOM 1371 O O . PHE A 1 176 ? -24.04600 -15.90700 -19.94200 1.000 86.30955 175 PHE A O 1
ATOM 1379 N N . ALA A 1 177 ? -23.95800 -14.29100 -21.50500 1.000 78.61374 176 ALA A N 1
ATOM 1380 C CA . ALA A 1 177 ? -22.50300 -14.20100 -21.43900 1.000 80.51290 176 ALA A CA 1
ATOM 1381 C C . ALA A 1 177 ? -22.03900 -13.77200 -20.05300 1.000 87.44294 176 ALA A C 1
ATOM 1382 O O . ALA A 1 177 ? -21.18900 -14.42800 -19.44100 1.000 92.77630 176 ALA A O 1
ATOM 1384 N N . GLN A 1 178 ? -22.59500 -12.67500 -19.53300 1.000 89.23932 177 GLN A N 1
ATOM 1385 C CA . GLN A 1 178 ? -22.16800 -12.19300 -18.22300 1.000 89.86927 177 GLN A CA 1
ATOM 1386 C C . GLN A 1 178 ? -22.50900 -13.18300 -17.11600 1.000 80.08176 177 GLN A C 1
ATOM 1387 O O . GLN A 1 178 ? -21.84100 -13.20000 -16.07500 1.000 84.44469 177 GLN A O 1
ATOM 1393 N N . VAL A 1 179 ? -23.52600 -14.02200 -17.32000 1.000 70.97583 178 VAL A N 1
ATOM 1394 C CA . VAL A 1 179 ? -23.91300 -14.98100 -16.28900 1.000 70.99013 178 VAL A CA 1
ATOM 1395 C C . VAL A 1 179 ? -22.88900 -16.10600 -16.19400 1.000 82.07977 178 VAL A C 1
ATOM 1396 O O . VAL A 1 179 ? -22.39600 -16.42600 -15.10500 1.000 81.61031 178 VAL A O 1
ATOM 1400 N N . LYS A 1 180 ? -22.57000 -16.73900 -17.32900 1.000 81.40390 179 LYS A N 1
ATOM 1401 C CA . LYS A 1 180 ? -21.50200 -17.73300 -17.33900 1.000 81.16076 179 LYS A CA 1
ATOM 1402 C C . LYS A 1 180 ? -20.17600 -17.12200 -16.90700 1.000 78.87904 179 LYS A C 1
ATOM 1403 O O . LYS A 1 180 ? -19.35500 -17.79500 -16.27200 1.000 86.43632 179 LYS A O 1
ATOM 1409 N N . ALA A 1 181 ? -19.95300 -15.85000 -17.24200 1.000 73.82891 180 ALA A N 1
ATOM 1410 C CA . ALA A 1 181 ? -18.75800 -15.15800 -16.77400 1.000 75.72271 180 ALA A CA 1
ATOM 1411 C C . ALA A 1 181 ? -18.67200 -15.19800 -15.25400 1.000 78.11269 180 ALA A C 1
ATOM 1412 O O . ALA A 1 181 ? -17.65700 -15.62400 -14.69400 1.000 81.80692 180 ALA A O 1
ATOM 1414 N N . TYR A 1 182 ? -19.74500 -14.78800 -14.57000 1.000 75.77009 181 TYR A N 1
ATOM 1415 C CA . TYR A 1 182 ? -19.74600 -14.79800 -13.10900 1.000 72.88351 181 TYR A CA 1
ATOM 1416 C C . TYR A 1 182 ? -19.54900 -16.20900 -12.56800 1.000 71.99694 181 TYR A C 1
ATOM 1417 O O . TYR A 1 182 ? -18.75400 -16.42500 -11.64500 1.000 65.19122 181 TYR A O 1
ATOM 1426 N N . ILE A 1 183 ? -20.28300 -17.18100 -13.12100 1.000 71.84895 182 ILE A N 1
ATOM 1427 C CA . ILE A 1 183 ? -20.17400 -18.56800 -12.67100 1.000 64.84707 182 ILE A CA 1
ATOM 1428 C C . ILE A 1 183 ? -18.72400 -19.02800 -12.70400 1.000 69.63522 182 ILE A C 1
ATOM 1429 O O . ILE A 1 183 ? -18.26000 -19.74900 -11.81100 1.000 68.77213 182 ILE A O 1
ATOM 1434 N N . THR A 1 184 ? -17.97700 -18.59200 -13.72000 1.000 69.60974 183 THR A N 1
ATOM 1435 C CA . THR A 1 184 ? -16.62100 -19.08700 -13.92500 1.000 67.92653 183 THR A CA 1
ATOM 1436 C C . THR A 1 184 ? -15.61000 -18.39300 -13.01600 1.000 76.87981 183 THR A C 1
ATOM 1437 O O . THR A 1 184 ? -14.71600 -19.05300 -12.47600 1.000 86.78253 183 THR A O 1
ATOM 1441 N N . GLU A 1 185 ? -15.72300 -17.07300 -12.82300 1.000 81.43770 184 GLU A N 1
ATOM 1442 C CA . GLU A 1 185 ? -14.77100 -16.39900 -11.93900 1.000 88.68471 184 GLU A CA 1
ATOM 1443 C C . GLU 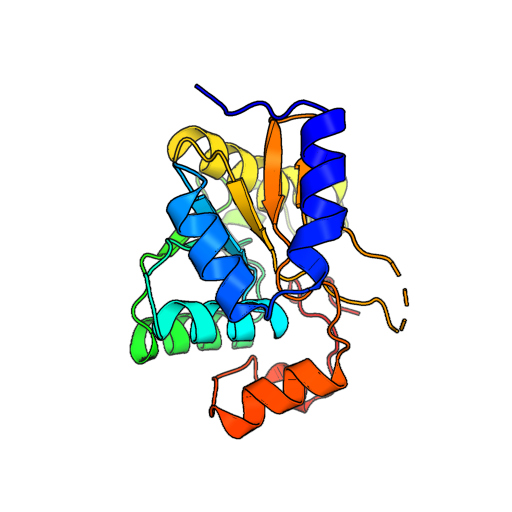A 1 185 ? -14.95600 -16.83200 -10.49000 1.000 89.86696 184 GLU A C 1
ATOM 1444 O O . GLU A 1 185 ? -13.97300 -17.02600 -9.76600 1.000 104.05109 184 GLU A O 1
ATOM 1450 N N . ASN A 1 186 ? -16.20200 -16.98200 -10.04600 1.000 74.87158 185 ASN A N 1
ATOM 1451 C CA . ASN A 1 186 ? -16.49500 -17.30800 -8.65700 1.000 67.17935 185 ASN A CA 1
ATOM 1452 C C . ASN A 1 186 ? -16.56800 -18.81000 -8.40600 1.000 64.63854 185 ASN A C 1
ATOM 1453 O O . ASN A 1 186 ? -16.92600 -19.22000 -7.29600 1.000 73.83457 185 ASN A O 1
ATOM 1458 N N . ALA A 1 187 ? -16.23000 -19.62800 -9.40600 1.000 74.18431 186 ALA A N 1
ATOM 1459 C CA . ALA A 1 187 ? -16.16400 -21.08400 -9.25900 1.000 73.27058 186 ALA A CA 1
ATOM 1460 C C . ALA A 1 187 ? -17.47800 -21.64800 -8.72600 1.000 72.40296 186 ALA A C 1
ATOM 1461 O O . ALA A 1 187 ? -17.49900 -22.54400 -7.87900 1.000 68.97071 186 ALA A O 1
ATOM 1463 N N . VAL A 1 188 ? -18.58200 -21.11200 -9.22300 1.000 63.60550 187 VAL A N 1
ATOM 1464 C CA . VAL A 1 188 ? -19.90700 -21.52900 -8.76200 1.000 61.24108 187 VAL A CA 1
ATOM 1465 C C . VAL A 1 188 ? -20.24700 -22.87400 -9.40000 1.000 57.90105 187 VAL A C 1
ATOM 1466 O O . VAL A 1 188 ? -20.09200 -23.02400 -10.62200 1.000 58.53959 187 VAL A O 1
ATOM 1470 N N . PRO A 1 189 ? -20.70400 -23.85900 -8.62800 1.000 55.98041 188 PRO A N 1
ATOM 1471 C CA . PRO A 1 189 ? -21.10800 -25.13200 -9.23300 1.000 54.06026 188 PRO A CA 1
ATOM 1472 C C . PRO A 1 189 ? -22.33500 -24.94700 -10.10800 1.000 56.39372 188 PRO A C 1
ATOM 1473 O O . PRO A 1 189 ? -23.22500 -24.14700 -9.81100 1.000 50.29126 188 PRO A O 1
ATOM 1477 N N . TYR A 1 190 ? -22.37100 -25.69400 -11.20800 1.000 48.29524 189 TYR A N 1
ATOM 1478 C CA . TYR A 1 190 ? -23.45000 -25.57000 -12.17400 1.000 51.14480 189 TYR A CA 1
ATOM 1479 C C . TYR A 1 190 ? -23.84600 -26.94900 -12.68200 1.000 48.73809 189 TYR A C 1
ATOM 1480 O O . TYR A 1 190 ? -23.11300 -27.92800 -12.52500 1.000 56.12327 189 TYR A O 1
ATOM 1489 N N . ASN A 1 191 ? -25.02800 -27.01200 -13.28700 1.000 53.86050 190 ASN A N 1
ATOM 1490 C CA . ASN A 1 191 ? -25.52900 -28.26400 -13.83700 1.000 53.68236 190 ASN A CA 1
ATOM 1491 C C . ASN A 1 191 ? -24.61700 -28.72600 -14.96400 1.000 52.31861 190 ASN A C 1
ATOM 1492 O O . ASN A 1 191 ? -24.42100 -28.00900 -15.94900 1.000 55.64621 190 ASN A O 1
ATOM 1497 N N . GLU A 1 192 ? -24.05200 -29.92700 -14.81500 1.000 47.80011 191 GLU A N 1
ATOM 1498 C CA . GLU A 1 192 ? -23.06300 -30.41100 -15.77100 1.000 56.95509 191 GLU A CA 1
ATOM 1499 C C . GLU A 1 192 ? -23.66700 -30.75100 -17.12600 1.000 49.84296 191 GLU A C 1
ATOM 1500 O O . GLU A 1 192 ? -22.91600 -31.02000 -18.07000 1.000 58.11547 191 GLU A O 1
ATOM 1506 N N . LEU A 1 193 ? -24.99400 -30.74100 -17.24800 1.000 49.74338 192 LEU A N 1
ATOM 1507 C CA . LEU A 1 193 ? -25.61500 -30.86800 -18.55800 1.000 45.25429 192 LEU A CA 1
ATOM 1508 C C . LEU A 1 193 ? -25.28800 -29.69000 -19.46300 1.000 50.63302 192 LEU A C 1
ATOM 1509 O O . LEU A 1 193 ? -25.35700 -29.82900 -20.68900 1.000 53.22219 192 LEU A O 1
ATOM 1514 N N . LEU A 1 194 ? -24.94000 -28.53400 -18.89000 1.000 49.92705 193 LEU A N 1
ATOM 1515 C CA . LEU A 1 194 ? -24.58400 -27.38400 -19.71300 1.000 54.10408 193 LEU A CA 1
ATOM 1516 C C . LEU A 1 194 ? -23.30900 -27.64000 -20.50200 1.000 50.92768 193 LEU A C 1
ATOM 1517 O O . LEU A 1 194 ? -23.11900 -27.06100 -21.57800 1.000 59.83339 193 LEU A O 1
ATOM 1522 N N . ASP A 1 195 ? -22.42400 -28.50000 -19.98800 1.000 46.95492 194 ASP A N 1
ATOM 1523 C CA . ASP A 1 195 ? -21.24500 -28.90400 -20.74200 1.000 55.39820 194 ASP A CA 1
ATOM 1524 C C . ASP A 1 195 ? -21.59800 -29.64800 -22.02500 1.000 49.62724 194 ASP A C 1
ATOM 1525 O O . ASP A 1 195 ? -20.73000 -29.78800 -22.89400 1.000 58.05718 194 ASP A O 1
ATOM 1530 N N . LEU A 1 196 ? -22.83600 -30.12500 -22.16800 1.000 52.40728 195 LEU A N 1
ATOM 1531 C CA . LEU A 1 196 ? -23.29800 -30.73600 -23.40600 1.000 45.38970 195 LEU A CA 1
ATOM 1532 C C . LEU A 1 196 ? -24.05000 -29.75600 -24.29800 1.000 52.71205 195 LEU A C 1
ATOM 1533 O O . LEU A 1 196 ? -24.64300 -30.17500 -25.29600 1.000 50.51865 195 LEU A O 1
ATOM 1538 N N . GLY A 1 197 ? -24.04500 -28.46800 -23.96600 1.000 55.09723 196 GLY A N 1
ATOM 1539 C CA . GLY A 1 197 ? -24.67100 -27.46900 -24.80900 1.000 57.95186 196 GLY A CA 1
ATOM 1540 C C . GLY A 1 197 ? -26.12300 -27.17800 -24.51500 1.000 66.19208 196 GLY A C 1
ATOM 1541 O O . GLY A 1 197 ? -26.76900 -26.49800 -25.31900 1.000 59.47006 196 GLY A O 1
ATOM 1542 N N . TYR A 1 198 ? -26.66000 -27.67300 -23.40100 1.000 55.95330 197 TYR A N 1
ATOM 1543 C CA . TYR A 1 198 ? -28.01700 -27.31400 -23.01000 1.000 66.49249 197 TYR A CA 1
ATOM 1544 C C . TYR A 1 198 ? -28.09200 -25.82400 -22.69300 1.000 66.43984 197 TYR A C 1
ATOM 1545 O O . TYR A 1 198 ? -27.16000 -25.24300 -22.13100 1.000 61.11260 197 TYR A O 1
ATOM 1554 N N . LYS A 1 199 ? -29.21000 -25.20000 -23.06300 1.000 66.61652 198 LYS A N 1
ATOM 1555 C CA . LYS A 1 199 ? -29.46200 -23.80100 -22.69700 1.000 69.18048 198 LYS A CA 1
ATOM 1556 C C . LYS A 1 199 ? -30.27600 -23.75000 -21.40400 1.000 67.53522 198 LYS A C 1
ATOM 1557 O O . LYS A 1 199 ? -29.75400 -23.40700 -20.34400 1.000 81.89315 198 LYS A O 1
ATOM 1563 N N . SER A 1 200 ? -31.55700 -24.09000 -21.49300 1.000 76.09484 199 SER A N 1
ATOM 1564 C CA . SER A 1 200 ? -32.42200 -24.22700 -20.33200 1.000 70.17833 199 SER A CA 1
ATOM 1565 C C . SER A 1 200 ? -32.47700 -25.68900 -19.90800 1.000 71.10101 199 SER A C 1
ATOM 1566 O O . SER A 1 200 ? -32.20400 -26.59800 -20.69700 1.000 71.11902 199 SER A O 1
ATOM 1569 N N . ILE A 1 201 ? -32.83400 -25.91000 -18.64400 1.000 63.63524 200 ILE A N 1
ATOM 1570 C CA . ILE A 1 201 ? -32.89700 -27.25200 -18.07500 1.000 55.41930 200 ILE A CA 1
ATOM 1571 C C . ILE A 1 201 ? -34.20000 -27.39500 -17.30000 1.000 53.12707 200 ILE A C 1
ATOM 1572 O O . ILE A 1 201 ? -34.40900 -26.70500 -16.29800 1.000 61.39604 200 ILE A O 1
ATOM 1577 N N . GLY A 1 202 ? -35.07200 -28.28100 -17.76700 1.000 50.96383 201 GLY A N 1
ATOM 1578 C CA . GLY A 1 202 ? -36.29400 -28.60100 -17.05900 1.000 52.18490 201 GLY A CA 1
ATOM 1579 C C . GLY A 1 202 ? -36.33800 -30.07200 -16.71700 1.000 53.66098 201 GLY A C 1
ATOM 1580 O O . GLY A 1 202 ? -35.30900 -30.66500 -16.37900 1.000 46.18785 201 GLY A O 1
ATOM 1581 N N . ASP A 1 203 ? -37.51900 -30.67500 -16.80600 1.000 50.35324 202 ASP A N 1
ATOM 1582 C CA . ASP A 1 203 ? -37.63300 -32.10400 -16.56700 1.000 48.68336 202 ASP A CA 1
ATOM 1583 C C . ASP A 1 203 ? -36.88600 -32.87000 -17.65300 1.000 51.32453 202 ASP A C 1
ATOM 1584 O O . ASP A 1 203 ? -36.70800 -32.38500 -18.77400 1.000 62.26715 202 ASP A O 1
ATOM 1589 N N . TRP A 1 204 ? -36.44200 -34.08400 -17.31000 1.000 51.19094 203 TRP A N 1
ATOM 1590 C CA . TRP A 1 204 ? -35.63900 -34.86800 -18.24400 1.000 55.46828 203 TRP A CA 1
ATOM 1591 C C . TRP A 1 204 ? -36.38500 -35.17200 -19.53500 1.000 57.25671 203 TRP A C 1
ATOM 1592 O O . TRP A 1 204 ? -35.74700 -35.43900 -20.55900 1.000 58.92587 203 TRP A O 1
ATOM 1603 N N . HIS A 1 205 ? -37.71500 -35.13000 -19.51400 1.000 53.36824 204 HIS A N 1
ATOM 1604 C CA . HIS A 1 205 ? -38.52100 -35.51300 -20.66200 1.000 56.65743 204 HIS A CA 1
ATOM 1605 C C . HIS A 1 205 ? -38.99900 -34.32600 -21.48800 1.000 55.73695 204 HIS A C 1
ATOM 1606 O O . HIS A 1 205 ? -39.55100 -34.53300 -22.57300 1.000 65.59654 204 HIS A O 1
ATOM 1613 N N . SER A 1 206 ? -38.79800 -33.09700 -21.02200 1.000 62.67200 205 SER A N 1
ATOM 1614 C CA . SER A 1 206 ? -39.34000 -31.92600 -21.70300 1.000 71.99942 205 SER A CA 1
ATOM 1615 C C . SER A 1 206 ? -38.33200 -30.78200 -21.68300 1.000 80.01445 205 SER A C 1
ATOM 1616 O O . SER A 1 206 ? -38.63400 -29.65900 -21.27600 1.000 84.55984 205 SER A O 1
ATOM 1619 N N . THR A 1 207 ? -37.11200 -31.05900 -22.14200 1.000 92.13283 206 THR A N 1
ATOM 1620 C CA . THR A 1 207 ? -36.05200 -30.05500 -22.22200 1.000 95.43538 206 THR A CA 1
ATOM 1621 C C . THR A 1 207 ? -35.49900 -30.06000 -23.64600 1.000 99.38864 206 THR A C 1
ATOM 1622 O O . THR A 1 207 ? -34.72600 -30.94700 -24.01800 1.000 102.15536 206 THR A O 1
ATOM 1626 N N . VAL A 1 208 ? -35.89000 -29.06600 -24.43700 1.000 109.58682 207 VAL A N 1
ATOM 1627 C CA . VAL A 1 208 ? -35.45000 -28.98600 -25.82400 1.000 120.80246 207 VAL A CA 1
ATOM 1628 C C . VAL A 1 208 ? -35.11300 -27.54800 -26.20700 1.000 125.09164 207 VAL A C 1
ATOM 1629 O O . VAL A 1 208 ? -34.01900 -27.26700 -26.69800 1.000 128.39292 207 VAL A O 1
#

=== Feature glossary ===
Key to the feature types in this record:

Secondary structure (8-state, DSSP). Secondary structure is the local, repeating backbone conformation. DSSP classifies it into eight states by reading the hydrogen-bond network: three helix types (H, G, I), two β types (E, B), two non-regular types (T, S), and unstructured coil (-).

Backbone torsions (φ/ψ). Backbone dihedral angles. Every residue except chain termini has a φ (preceding-C → N → Cα → C) and a ψ (N → Cα → C → next-N). They are reported in degrees following the IUPAC sign convention. Secondary structure is essentially a statement about which (φ, ψ) basin each residue occupies.

Predicted aligned error. Predicted Aligned Error (PAE) is an AlphaFold confidence matrix: entry (i, j) is the expected error in the position of residue j, in ångströms, when the prediction is superimposed on the true structure at residue i. Low PAE within a block of residues means that block is internally rigid and well-predicted; high PAE between two blocks means their relative placement is uncertain even if each block individually is confident.

B-factor. B-factor (Debye–Waller factor) reflects atomic displacement in the crystal lattice. It is an experimental observable (units Å²), not a prediction; low values mean the atom is pinned down, high values mean it moves or is heterogeneous across the crystal.

Secondary structure (3-state, P-SEA). Three-state secondary structure (P-SEA) collapses the eight DSSP classes into helix (a), strand (b), and coil (c). P-SEA assigns these from Cα geometry alone — distances and angles — without requiring backbone oxygens, so it works on any Cα trace.

Sequence. Primary structure: the covalent order of the twenty standard amino acids along the backbone. Two proteins with the same sequence will (almost always) fold to the same structure; two with 30% identity often share a fold but not the details.

pLDDT. pLDDT is the predicted lDDT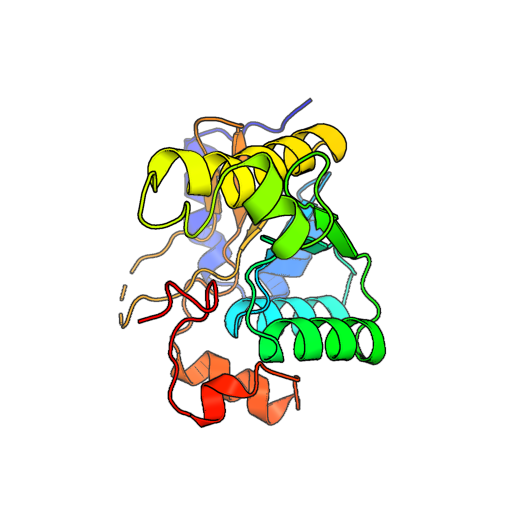-Cα score: AlphaFold's confidence that the local environment of each residue (all inter-atomic distances within 15 Å) is correctly placed. It is a per-residue number between 0 and 100, with higher meaning more reliable.

InterPro / GO / CATH / organism. Functional annotations link the protein to curated databases. InterPro entries identify conserved domains and families by matching 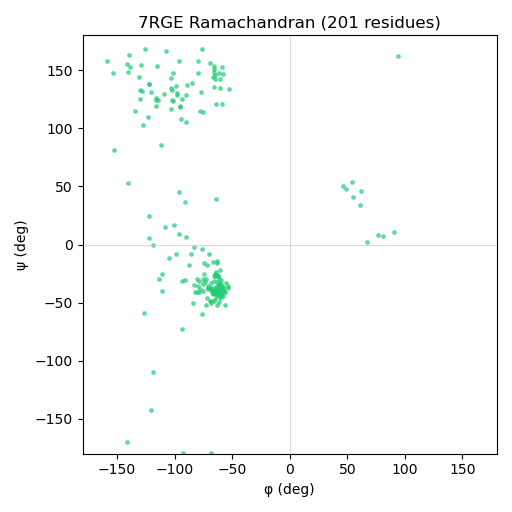the sequence against member-database signatures (Pfam, PROSITE, CDD, …). Gene Ontology (GO) terms describe molecular function, biological process, and cellular component in a controlled vocabulary. CATH places the structure in a hierarchical fold classification (Class/Architecture/Topology/Homologous-superfamily). The organism is the source species.

Contact-map, Ramachandran, and PAE plots. Three diagnostic plots accompany the record. The Cα contact map visualizes the tertiary structure as a 2D adjacency matrix (8 Å cutoff, sequence-local contacts suppressed). The Ramachandran plot shows the distribution of backbone (φ, ψ) torsions, with points in the α and β basins reflecting secondary structure content. The PAE plot shows AlphaFold's inter-residue confidence as a color matrix.

mmCIF coordinates. The mmCIF table is the protein's shape written out atom by atom. For each backbone N, Cα, C, and carbonyl O, it records an (x, y, z) coordinate triple in Å plus the residue type, chain letter, and residue number.

Radius of gyration, Cα contacts, bounding box. Three whole-structure scalars: the radius of gyration (RMS distance of Cα from centroid, in Å), the count of Cα–Cα contacts (pairs closer than 8 Å and separated by more than four residues in sequence — i.e. tertiary, not local, contacts), and the bounding-box dimensions. Together they distinguish compact globular folds from extended fibres or disordered chains.

Foldseek 3Di. The Foldseek 3Di string encodes local tertiary geometry as a 20-letter alphabet — one character per residue — derived from the relative positions of nearby Cα atoms. Unlike the amino-acid sequence, 3Di is a direct function of the 3D structure, so two proteins with the same fold have similar 3Di strings even at low sequence identity.

Rendered structure images. Six rendered views show the 3D structure from the faces of a cube — i.e. along ±x, ±y, ±z. Rendering representation is drawn randomly per protein from cartoon (secondary-structure ribbons), sticks (backbone bonds), or molecular surface; coloring is either N→C rainbow (blue at the N-t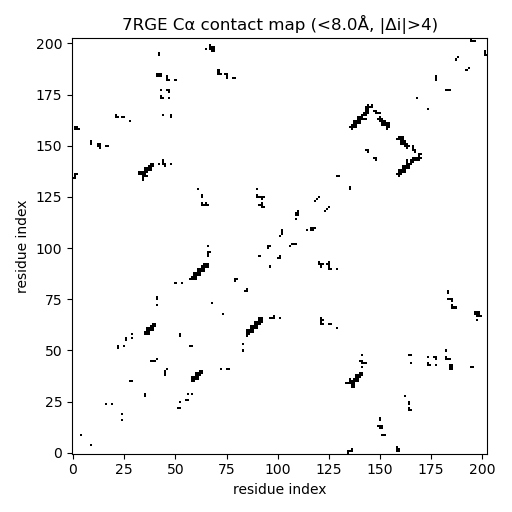erminus through red at the C-terminus) or one color per chain.

Nearest PDB structures. The Foldseek neighbor list gives the closest experimentally determined structures in the PDB, ranked by structural alignment. TM-score near 1 means near-identical fold; near 0.3 means only rough topology match. This is how one finds what a novel AlphaFold prediction most resembles in the solved-structure universe.

Solvent-accessible surface area. SASA measures how much of the protein is reachable by solvent. It is computed by rolling a water-sized probe over the atomic surface and summing the exposed area (Å²). Per-residue SASA distinguishes core (buried, low SASA) from surface (exposed, high SASA) residues; total SASA is a whole-molecule size measure.